Protein AF-A0A965DCN9-F1 (afdb_monomer_lite)

Foldseek 3Di:
DVPPPPQVLVVLVVLQVVLVVLLVVLVVLCVCPVVDPCLRNPLLSLLSNLLSLVSNLVSLVCLLDVDDDDDDDDPVSVVSSVVRSVVLVCLQVPDDDLCSLLVSLLSSLVSLLVSLQSSLVSLVSSCVVQVDPLSNVLSVLSVQSNVLSVLSSVCCVPVVPRDCPDPDPSSVVSVVSNVVSVVVNSVSVVVSSVVSVVSVVVVVVVVVVVVVVVVVVVVVVVVVVLVVVVVVLVVLLVVLVVVLVVLVVVVVVPDDDPVSVVVNVVSVVSNVVSVVVNVVD

pLDDT: mean 89.13, std 11.3, range [36.34, 98.44]

Sequence (281 aa):
MHYFLKIKDQQAVDHWSLGSLILGFAVLLTIFRQELPLLLSYYIANGVAAVAYVVLNRALKSLTTATPGPVRLEVSDALIFFIYTISLYALDRWITGEFKDVAKTGFVSVWMVLISYLGAKYCLQIHERFGMKLARNFAYLFVAVAILWLGRILAALLVQVTHAFDTALINTLIWVAIFVVGIVKYMVFPLLLLQKNENDKQEQLRKSLARANKTVTSSALTASIAHELNQPLAAMRINSQVLLKALEAQQTSAQAGGASLEMTSIVRDILQDNERASQII

Radius of gyration: 39.47 Å; chains: 1; bounding box: 90×36×113 Å

Structure (mmCIF, N/CA/C/O backbone):
data_AF-A0A965DCN9-F1
#
_entry.id   AF-A0A965DCN9-F1
#
loop_
_atom_site.group_PDB
_atom_site.id
_atom_site.type_symbol
_atom_site.label_atom_id
_atom_site.label_alt_id
_atom_site.label_comp_id
_atom_site.label_asym_id
_atom_site.label_entity_id
_atom_site.label_seq_id
_atom_site.pdbx_PDB_ins_code
_atom_site.Cartn_x
_atom_site.Cartn_y
_atom_site.Cartn_z
_atom_site.occupancy
_atom_site.B_iso_or_equiv
_atom_site.auth_seq_id
_atom_site.auth_comp_id
_atom_site.auth_asym_id
_atom_site.auth_atom_id
_atom_site.pdbx_PDB_model_num
ATOM 1 N N . MET A 1 1 ? -8.644 -24.229 12.778 1.00 37.41 1 MET A N 1
ATOM 2 C CA . MET A 1 1 ? -7.825 -23.340 11.917 1.00 37.41 1 MET A CA 1
ATOM 3 C C . MET A 1 1 ? -8.589 -22.133 11.340 1.00 37.41 1 MET A C 1
ATOM 5 O O . MET A 1 1 ? -7.949 -21.218 10.848 1.00 37.41 1 MET A O 1
ATOM 9 N N . HIS A 1 2 ? -9.926 -22.049 11.455 1.00 36.38 2 HIS A N 1
ATOM 10 C CA . HIS A 1 2 ? -10.719 -20.910 10.944 1.00 36.38 2 HIS A CA 1
ATOM 11 C C . HIS A 1 2 ? -10.752 -19.648 11.832 1.00 36.38 2 HIS A C 1
ATOM 13 O O . HIS A 1 2 ? -11.269 -18.619 11.409 1.00 36.38 2 HIS A O 1
ATOM 19 N N . TYR A 1 3 ? -10.195 -19.695 13.047 1.00 36.34 3 TYR A N 1
ATOM 20 C CA . TYR A 1 3 ? -10.302 -18.593 14.017 1.00 36.34 3 TYR A CA 1
ATOM 21 C C . TYR A 1 3 ? -9.156 -17.563 13.933 1.00 36.34 3 TYR A C 1
ATOM 23 O O . TYR A 1 3 ? -9.272 -16.465 14.467 1.00 36.34 3 TYR A O 1
ATOM 31 N N . PHE A 1 4 ? -8.061 -17.886 13.232 1.00 38.03 4 PHE A N 1
ATOM 32 C CA . PHE A 1 4 ? -6.847 -17.055 13.205 1.00 38.03 4 PHE A CA 1
ATOM 33 C C . PHE A 1 4 ? -6.785 -16.022 12.066 1.00 38.03 4 PHE A C 1
ATOM 35 O O . PHE A 1 4 ? -5.919 -15.155 12.093 1.00 38.03 4 PHE A O 1
ATOM 42 N N . LEU A 1 5 ? -7.700 -16.061 11.090 1.00 47.62 5 LEU A N 1
ATOM 43 C CA . LEU A 1 5 ? -7.581 -15.273 9.851 1.00 47.62 5 LEU A CA 1
ATOM 44 C C . LEU A 1 5 ? -8.846 -14.496 9.463 1.00 47.62 5 LEU A C 1
ATOM 46 O O . LEU A 1 5 ? -9.020 -14.152 8.299 1.00 47.62 5 LEU A O 1
ATOM 50 N N . LYS A 1 6 ? -9.735 -14.164 10.408 1.00 54.53 6 LYS A N 1
ATOM 51 C CA . LYS A 1 6 ? -10.797 -13.183 10.119 1.00 54.53 6 LYS A CA 1
ATOM 52 C C . LYS A 1 6 ? -10.192 -11.775 10.160 1.00 54.53 6 LYS A C 1
ATOM 54 O O . LYS A 1 6 ? -10.315 -11.049 11.146 1.00 54.53 6 LYS A O 1
ATOM 59 N N . ILE A 1 7 ? -9.444 -11.431 9.114 1.00 63.72 7 ILE A N 1
ATOM 60 C CA . ILE A 1 7 ? -8.917 -10.084 8.907 1.00 63.72 7 ILE A CA 1
ATOM 61 C C . ILE A 1 7 ? -10.107 -9.212 8.509 1.00 63.72 7 ILE A C 1
ATOM 63 O O . ILE A 1 7 ? -10.761 -9.448 7.499 1.00 63.72 7 ILE A O 1
ATOM 67 N N . LYS A 1 8 ? -10.420 -8.220 9.344 1.00 73.06 8 LYS A N 1
ATOM 68 C CA . LYS A 1 8 ? -11.534 -7.286 9.118 1.00 73.06 8 LYS A CA 1
ATOM 69 C C . LYS A 1 8 ? -11.344 -6.480 7.825 1.00 73.06 8 LYS A C 1
ATOM 71 O O . LYS A 1 8 ? -12.315 -6.134 7.165 1.00 73.06 8 LYS A O 1
ATOM 76 N N . ASP A 1 9 ? -10.090 -6.248 7.448 1.00 84.31 9 ASP A N 1
ATOM 77 C CA . ASP A 1 9 ? -9.669 -5.525 6.247 1.00 84.31 9 ASP A CA 1
ATOM 78 C C . ASP A 1 9 ? -9.434 -6.463 5.047 1.00 84.31 9 ASP A C 1
ATOM 80 O O . ASP A 1 9 ? -8.397 -6.394 4.386 1.00 84.31 9 ASP A O 1
ATOM 84 N N . GLN A 1 10 ? -10.385 -7.362 4.769 1.00 85.31 10 GLN A N 1
ATOM 85 C CA . GLN A 1 10 ? -10.270 -8.352 3.687 1.00 85.31 10 GLN A CA 1
ATOM 86 C C . GLN A 1 10 ? -9.959 -7.699 2.333 1.00 85.31 10 GLN A C 1
ATOM 88 O O . GLN A 1 10 ? -9.097 -8.162 1.597 1.00 85.31 10 GLN A O 1
ATOM 93 N N . GLN A 1 11 ? -10.583 -6.557 2.047 1.00 88.38 11 GLN A N 1
ATOM 94 C CA . GLN A 1 11 ? -10.363 -5.815 0.809 1.00 88.38 11 GLN A CA 1
ATOM 95 C C . GLN A 1 11 ? -8.904 -5.352 0.638 1.00 88.38 11 GLN A C 1
ATOM 97 O O . GLN A 1 11 ? -8.385 -5.353 -0.478 1.00 88.38 11 GLN A O 1
ATOM 102 N N . ALA A 1 12 ? -8.231 -4.963 1.726 1.00 91.38 12 ALA A N 1
ATOM 103 C CA . ALA A 1 12 ? -6.826 -4.567 1.681 1.00 91.38 12 ALA A CA 1
ATOM 104 C C . ALA A 1 12 ? -5.933 -5.772 1.373 1.00 91.38 12 ALA A C 1
ATOM 106 O O . ALA A 1 12 ? -5.017 -5.668 0.561 1.00 91.38 12 ALA A O 1
ATOM 107 N N . VAL A 1 13 ? -6.230 -6.921 1.988 1.00 91.50 13 VAL A N 1
ATOM 108 C CA . VAL A 1 13 ? -5.539 -8.189 1.718 1.00 91.50 13 VAL A CA 1
ATOM 109 C C . VAL A 1 13 ? -5.704 -8.576 0.253 1.00 91.50 13 VAL A C 1
ATOM 111 O O . VAL A 1 13 ? -4.710 -8.800 -0.427 1.00 91.50 13 VAL A O 1
ATOM 114 N N . ASP A 1 14 ? -6.934 -8.572 -0.252 1.00 91.25 14 ASP A N 1
ATOM 115 C CA . ASP A 1 14 ? -7.255 -8.983 -1.616 1.00 91.25 14 ASP A CA 1
ATOM 116 C C . ASP A 1 14 ? -6.543 -8.106 -2.661 1.00 91.25 14 ASP A C 1
ATOM 118 O O . ASP A 1 14 ? -5.925 -8.634 -3.585 1.00 91.25 14 ASP A O 1
ATOM 122 N N . HIS A 1 15 ? -6.550 -6.775 -2.498 1.00 93.19 15 HIS A N 1
ATOM 123 C CA . HIS A 1 15 ? -5.791 -5.879 -3.380 1.00 93.19 15 HIS A CA 1
ATOM 124 C C . HIS A 1 15 ? -4.285 -6.126 -3.280 1.00 93.19 15 HIS A C 1
ATOM 126 O O . HIS A 1 15 ? -3.601 -6.166 -4.301 1.00 93.19 15 HIS A O 1
ATOM 132 N N . TRP A 1 16 ? -3.748 -6.298 -2.070 1.00 95.19 16 TRP A N 1
ATOM 133 C CA . TRP A 1 16 ? -2.314 -6.508 -1.901 1.00 95.19 16 TRP A CA 1
ATOM 134 C C . TRP A 1 16 ? -1.864 -7.824 -2.535 1.00 95.19 16 TRP A C 1
ATOM 136 O O . TRP A 1 16 ? -0.870 -7.858 -3.261 1.00 95.19 16 TRP A O 1
ATOM 146 N N . SER A 1 17 ? -2.623 -8.898 -2.327 1.00 93.94 17 SER A N 1
ATOM 147 C CA . SER A 1 17 ? -2.384 -10.209 -2.927 1.00 93.94 17 SER A CA 1
ATOM 148 C C . SER A 1 17 ? -2.520 -10.169 -4.448 1.00 93.94 17 SER A C 1
ATOM 150 O O . SER A 1 17 ? -1.622 -10.645 -5.140 1.00 93.94 17 SER A O 1
ATOM 152 N N . LEU A 1 18 ? -3.579 -9.551 -4.982 1.00 94.75 18 LEU A N 1
ATOM 153 C CA . LEU A 1 18 ? -3.770 -9.396 -6.425 1.00 94.75 18 LEU A CA 1
ATOM 154 C C . LEU A 1 18 ? -2.621 -8.601 -7.057 1.00 94.75 18 LEU A C 1
ATOM 156 O O . LEU A 1 18 ? -2.022 -9.057 -8.026 1.00 94.75 18 LEU A O 1
ATOM 160 N N . GLY A 1 19 ? -2.267 -7.449 -6.484 1.00 96.00 19 GLY A N 1
ATOM 161 C CA . GLY A 1 19 ? -1.147 -6.636 -6.957 1.00 96.00 19 GLY A CA 1
ATOM 162 C C . GLY A 1 19 ? 0.182 -7.393 -6.901 1.00 96.00 19 GLY A C 1
ATOM 163 O O . GLY A 1 19 ? 0.961 -7.330 -7.848 1.00 96.00 19 GLY A O 1
ATOM 164 N N . SER A 1 20 ? 0.414 -8.181 -5.848 1.00 95.62 20 SER A N 1
ATOM 165 C CA . SER A 1 20 ? 1.611 -9.027 -5.723 1.00 95.62 20 SER A CA 1
ATOM 166 C C . SER A 1 20 ? 1.680 -10.105 -6.809 1.00 95.62 20 SER A C 1
ATOM 168 O O . SER A 1 20 ? 2.746 -10.323 -7.382 1.00 95.62 20 SER A O 1
ATOM 170 N N . LEU A 1 21 ? 0.555 -10.757 -7.129 1.00 96.25 21 LEU A N 1
ATOM 171 C CA . LEU A 1 21 ? 0.474 -11.762 -8.196 1.00 96.25 21 LEU A CA 1
ATOM 172 C C . LEU A 1 21 ? 0.729 -11.146 -9.576 1.00 96.25 21 LEU A C 1
ATOM 174 O O . LEU A 1 21 ? 1.518 -11.684 -10.352 1.00 96.25 21 LEU A O 1
ATOM 178 N N . ILE A 1 22 ? 0.109 -9.996 -9.861 1.00 97.19 22 ILE A N 1
ATOM 179 C CA . ILE A 1 22 ? 0.317 -9.254 -11.111 1.00 97.19 22 ILE A CA 1
ATOM 180 C C . ILE A 1 22 ? 1.788 -8.827 -11.234 1.00 97.19 22 ILE A C 1
ATOM 182 O O . ILE A 1 22 ? 2.386 -8.994 -12.298 1.00 97.19 22 ILE A O 1
ATOM 186 N N . LEU A 1 23 ? 2.408 -8.340 -10.149 1.00 96.88 23 LEU A N 1
ATOM 187 C CA . LEU A 1 23 ? 3.829 -7.989 -10.164 1.00 96.88 23 LEU A CA 1
ATOM 188 C C . LEU A 1 23 ? 4.710 -9.221 -10.391 1.00 96.88 23 LEU A C 1
ATOM 190 O O . LEU A 1 23 ? 5.649 -9.152 -11.177 1.00 96.88 23 LEU A O 1
ATOM 194 N N . GLY A 1 24 ? 4.406 -10.344 -9.737 1.00 96.00 24 GLY A N 1
ATOM 195 C CA . GLY A 1 24 ? 5.118 -11.605 -9.943 1.00 96.00 24 GLY A CA 1
ATOM 196 C C . GLY A 1 24 ? 5.094 -12.039 -11.410 1.00 96.00 24 GLY A C 1
ATOM 197 O O . GLY A 1 24 ? 6.135 -12.388 -11.963 1.00 96.00 24 GLY A O 1
ATOM 198 N N . PHE A 1 25 ? 3.940 -11.920 -12.071 1.00 97.38 25 PHE A N 1
ATOM 199 C CA . PHE A 1 25 ? 3.818 -12.177 -13.506 1.00 97.38 25 PHE A CA 1
ATOM 200 C C . PHE A 1 25 ? 4.670 -11.214 -14.351 1.00 97.38 25 PHE A C 1
ATOM 202 O O . PHE A 1 25 ? 5.409 -11.660 -15.226 1.00 97.38 25 PHE A O 1
ATOM 209 N N . ALA A 1 26 ? 4.650 -9.910 -14.060 1.00 97.19 26 ALA A N 1
ATOM 210 C CA . ALA A 1 26 ? 5.498 -8.934 -14.753 1.00 97.19 26 ALA A CA 1
ATOM 211 C C . ALA A 1 26 ? 7.003 -9.220 -14.596 1.00 97.19 26 ALA A C 1
ATOM 213 O O . ALA A 1 26 ? 7.774 -9.114 -15.554 1.00 97.19 26 ALA A O 1
ATOM 214 N N . VAL A 1 27 ? 7.426 -9.606 -13.389 1.00 94.38 27 VAL A N 1
ATOM 215 C CA . VAL A 1 27 ? 8.814 -9.980 -13.098 1.00 94.38 27 VAL A CA 1
ATOM 216 C C . VAL A 1 27 ? 9.200 -11.244 -13.864 1.00 94.38 27 VAL A C 1
ATOM 218 O O . VAL A 1 27 ? 10.275 -11.266 -14.456 1.00 94.38 27 VAL A O 1
ATOM 221 N N . LEU A 1 28 ? 8.324 -12.253 -13.944 1.00 95.88 28 LEU A N 1
ATOM 222 C CA . LEU A 1 28 ? 8.566 -13.456 -14.750 1.00 95.88 28 LEU A CA 1
ATOM 223 C C . LEU A 1 28 ? 8.810 -13.106 -16.224 1.00 95.88 28 LEU A C 1
ATOM 225 O O . LEU A 1 28 ? 9.814 -13.536 -16.788 1.00 95.88 28 LEU A O 1
ATOM 229 N N . LEU A 1 29 ? 7.964 -12.261 -16.824 1.00 96.44 29 LEU A N 1
ATOM 230 C CA . LEU A 1 29 ? 8.164 -11.798 -18.204 1.00 96.44 29 LEU A CA 1
ATOM 231 C C . LEU A 1 29 ? 9.508 -11.075 -18.391 1.00 96.44 29 LEU A C 1
ATOM 233 O O . LEU A 1 29 ? 10.146 -11.217 -19.433 1.00 96.44 29 LEU A O 1
ATOM 237 N N . THR A 1 30 ? 9.944 -10.319 -17.380 1.00 93.94 30 THR A N 1
ATOM 238 C CA . THR A 1 30 ? 11.214 -9.576 -17.406 1.00 93.94 30 THR A CA 1
ATOM 239 C C . THR A 1 30 ? 12.429 -10.497 -17.259 1.00 93.94 30 THR A C 1
ATOM 241 O O . THR A 1 30 ? 13.454 -10.262 -17.896 1.00 93.94 30 THR A O 1
ATOM 244 N N . ILE A 1 31 ? 12.341 -11.545 -16.433 1.00 92.75 31 ILE A N 1
ATOM 245 C CA . ILE A 1 31 ? 13.430 -12.513 -16.220 1.00 92.75 31 ILE A CA 1
ATOM 246 C C . ILE A 1 31 ? 13.663 -13.340 -17.487 1.00 92.75 31 ILE A C 1
ATO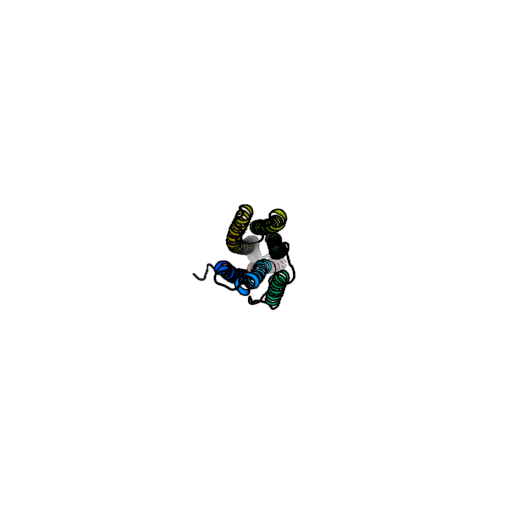M 248 O O . ILE A 1 31 ? 14.803 -13.482 -17.923 1.00 92.75 31 ILE A O 1
ATOM 252 N N . PHE A 1 32 ? 12.597 -13.810 -18.140 1.00 93.19 32 PHE A N 1
ATOM 253 C CA . PHE A 1 32 ? 12.682 -14.583 -19.386 1.00 93.19 32 PHE A CA 1
ATOM 254 C C . PHE A 1 32 ? 12.914 -13.711 -20.633 1.00 93.19 32 PHE A C 1
ATOM 256 O O . PHE A 1 32 ? 12.547 -14.083 -21.745 1.00 93.19 32 PHE A O 1
ATOM 263 N N . ARG A 1 33 ? 13.549 -12.543 -20.484 1.00 92.62 33 ARG A N 1
ATOM 264 C CA . ARG A 1 33 ? 13.773 -11.590 -21.583 1.00 92.62 33 ARG A CA 1
ATOM 265 C C . ARG A 1 33 ? 14.641 -12.128 -22.719 1.00 92.62 33 ARG A C 1
ATOM 267 O O . ARG A 1 33 ? 14.533 -11.615 -23.826 1.00 92.62 33 ARG A O 1
ATOM 274 N N . GLN A 1 34 ? 15.482 -13.125 -22.454 1.00 92.25 34 GLN A N 1
ATOM 275 C CA . GLN A 1 34 ? 16.280 -13.781 -23.495 1.00 92.25 34 GLN A CA 1
ATOM 276 C C . GLN A 1 34 ? 15.437 -14.721 -24.371 1.00 92.25 34 GLN A C 1
ATOM 278 O O . GLN A 1 34 ? 15.735 -14.870 -25.549 1.00 92.25 34 GLN A O 1
ATOM 283 N N . GLU A 1 35 ? 14.357 -15.280 -23.819 1.00 95.62 35 GLU A N 1
ATOM 284 C CA . GLU A 1 35 ? 13.495 -16.261 -24.494 1.00 95.62 35 GLU A CA 1
ATOM 285 C C . GLU A 1 35 ? 12.234 -15.630 -25.103 1.00 95.62 35 GLU A C 1
ATOM 287 O O . GLU A 1 35 ? 11.593 -16.197 -25.986 1.00 95.62 35 GLU A O 1
ATOM 292 N N . LEU A 1 36 ? 11.838 -14.450 -24.616 1.00 95.81 36 LEU A N 1
ATOM 293 C CA . LEU A 1 36 ? 10.591 -13.789 -24.989 1.00 95.81 36 LEU A CA 1
ATOM 294 C C . LEU A 1 36 ? 10.830 -12.549 -25.865 1.00 95.81 36 LEU A C 1
ATOM 296 O O . LEU A 1 36 ? 11.726 -11.751 -25.571 1.00 95.81 36 LEU A O 1
ATOM 300 N N . PRO A 1 37 ? 9.963 -12.289 -26.868 1.00 96.75 37 PRO A N 1
ATOM 301 C CA . PRO A 1 37 ? 10.035 -11.079 -27.680 1.00 96.75 37 PRO A CA 1
ATOM 302 C C . PRO A 1 37 ? 10.032 -9.807 -26.828 1.00 96.75 37 PRO A C 1
ATOM 304 O O . PRO A 1 37 ? 9.306 -9.725 -25.835 1.00 96.75 37 PRO A O 1
ATOM 307 N N . LEU A 1 38 ? 10.758 -8.774 -27.271 1.00 93.31 38 LEU A N 1
ATOM 308 C CA . LEU A 1 38 ? 10.879 -7.498 -26.551 1.00 93.31 38 LEU A CA 1
ATOM 309 C C . LEU A 1 38 ? 9.515 -6.848 -26.254 1.00 93.31 38 LEU A C 1
ATOM 311 O O . LEU A 1 38 ? 9.346 -6.214 -25.213 1.00 93.31 38 LEU A O 1
ATOM 315 N N . LEU A 1 39 ? 8.528 -7.043 -27.141 1.00 95.50 39 LEU A N 1
ATOM 316 C CA . LEU A 1 39 ? 7.140 -6.630 -26.912 1.00 95.50 39 LEU A CA 1
ATOM 317 C C . LEU A 1 39 ? 6.619 -7.138 -25.561 1.00 95.50 39 LEU A C 1
ATOM 319 O O . LEU A 1 39 ? 6.076 -6.367 -24.771 1.00 95.50 39 LEU A O 1
ATOM 323 N N . LEU A 1 40 ? 6.828 -8.426 -25.291 1.00 96.19 40 LEU A N 1
ATOM 324 C CA . LEU A 1 40 ? 6.311 -9.106 -24.115 1.00 96.19 40 LEU A CA 1
ATOM 325 C C . LEU A 1 40 ? 7.204 -8.887 -22.888 1.00 96.19 40 LEU A C 1
ATOM 327 O O . LEU A 1 40 ? 6.712 -8.483 -21.836 1.00 96.19 40 LEU A O 1
ATOM 331 N N . SER A 1 41 ? 8.512 -9.101 -23.035 1.00 95.75 41 SER A N 1
ATOM 332 C CA . SER A 1 41 ? 9.474 -9.078 -21.926 1.00 95.75 41 SER A CA 1
ATOM 333 C C . SER A 1 41 ? 9.858 -7.685 -21.436 1.00 95.75 41 SER A C 1
ATOM 335 O O . SER A 1 41 ? 10.407 -7.553 -20.344 1.00 95.75 41 SER A O 1
ATOM 337 N N . TYR A 1 42 ? 9.577 -6.637 -22.215 1.00 94.75 42 TYR A N 1
ATOM 338 C CA . TYR A 1 42 ? 9.869 -5.258 -21.830 1.00 94.75 42 TYR A CA 1
ATOM 339 C C . TYR A 1 42 ? 8.610 -4.388 -21.774 1.00 94.75 42 TYR A C 1
ATOM 341 O O . TYR A 1 42 ? 8.261 -3.910 -20.696 1.00 94.75 42 TYR A O 1
ATOM 349 N N . TYR A 1 43 ? 7.896 -4.181 -22.883 1.00 96.69 43 TYR A N 1
ATOM 350 C CA . TYR A 1 43 ? 6.799 -3.198 -22.912 1.00 96.69 43 TYR A CA 1
ATOM 351 C C . TYR A 1 43 ? 5.552 -3.667 -22.160 1.00 96.69 43 TYR A C 1
ATOM 353 O O . TYR A 1 43 ? 5.012 -2.929 -21.331 1.00 96.69 43 TYR A O 1
ATOM 361 N N . ILE A 1 44 ? 5.105 -4.899 -22.420 1.00 97.75 44 ILE A N 1
ATOM 362 C CA . ILE A 1 44 ? 3.977 -5.494 -21.696 1.00 97.75 44 ILE A CA 1
ATOM 363 C C . ILE A 1 44 ? 4.379 -5.732 -20.241 1.00 97.75 44 ILE A C 1
ATOM 365 O O . ILE A 1 44 ? 3.639 -5.324 -19.352 1.00 97.75 44 ILE A O 1
ATOM 369 N N . ALA A 1 45 ? 5.563 -6.298 -19.980 1.00 97.75 45 ALA A N 1
ATOM 370 C CA . ALA A 1 45 ? 6.056 -6.521 -18.621 1.00 97.75 45 ALA A CA 1
ATOM 371 C C . ALA A 1 45 ? 6.038 -5.243 -17.758 1.00 97.75 45 ALA A C 1
ATOM 373 O O . ALA A 1 45 ? 5.467 -5.251 -16.668 1.00 97.75 45 ALA A O 1
ATOM 374 N N . ASN A 1 46 ? 6.578 -4.121 -18.254 1.00 97.62 46 ASN A N 1
ATOM 375 C CA . ASN A 1 46 ? 6.553 -2.859 -17.505 1.00 97.62 46 ASN A CA 1
ATOM 376 C C . ASN A 1 46 ? 5.130 -2.288 -17.361 1.00 97.62 46 ASN A C 1
ATOM 378 O O . ASN A 1 46 ? 4.808 -1.748 -16.306 1.00 97.62 46 ASN A O 1
ATOM 382 N N . GLY A 1 47 ? 4.256 -2.444 -18.362 1.00 98.06 47 GLY A N 1
ATOM 383 C CA . GLY A 1 47 ? 2.846 -2.048 -18.249 1.00 98.06 47 GLY A CA 1
ATOM 384 C C . GLY A 1 47 ? 2.086 -2.843 -17.187 1.00 98.06 47 GLY A C 1
ATOM 385 O O . GLY A 1 47 ? 1.371 -2.268 -16.366 1.00 98.06 47 GLY A O 1
ATOM 386 N N . VAL A 1 48 ? 2.274 -4.164 -17.153 1.00 98.25 48 VAL A N 1
ATOM 387 C CA . VAL A 1 48 ? 1.699 -5.040 -16.121 1.00 98.25 48 VAL A CA 1
ATOM 388 C C . VAL A 1 48 ? 2.239 -4.654 -14.740 1.00 98.25 48 VAL A C 1
ATOM 390 O O . VAL A 1 48 ? 1.463 -4.529 -13.792 1.00 98.25 48 VAL A O 1
ATOM 393 N N . ALA A 1 49 ? 3.546 -4.395 -14.621 1.00 97.94 49 ALA A N 1
ATOM 394 C CA . ALA A 1 49 ? 4.145 -3.920 -13.375 1.00 97.94 49 ALA A CA 1
ATOM 395 C C . ALA A 1 49 ? 3.548 -2.574 -12.932 1.00 97.94 49 ALA A C 1
ATOM 397 O O . ALA A 1 49 ? 3.231 -2.401 -11.755 1.00 97.94 49 ALA A O 1
ATOM 398 N N . ALA A 1 50 ? 3.337 -1.634 -13.858 1.00 98.06 50 ALA A N 1
ATOM 399 C CA . ALA A 1 50 ? 2.738 -0.335 -13.564 1.00 98.06 50 ALA A CA 1
ATOM 400 C C . ALA A 1 50 ? 1.343 -0.479 -12.934 1.00 98.06 50 ALA A C 1
ATOM 402 O O . ALA A 1 50 ? 1.074 0.150 -11.907 1.00 98.06 50 ALA A O 1
ATOM 403 N N . VAL A 1 51 ? 0.497 -1.358 -13.484 1.00 98.06 51 VAL A N 1
ATOM 404 C CA . VAL A 1 51 ? -0.811 -1.694 -12.895 1.00 98.06 51 VAL A CA 1
ATOM 405 C C . VAL A 1 51 ? -0.652 -2.342 -11.523 1.00 98.06 51 VAL A C 1
ATOM 407 O O . VAL A 1 51 ? -1.344 -1.955 -10.582 1.00 98.06 51 VAL A O 1
ATOM 410 N N . ALA A 1 52 ? 0.286 -3.278 -11.366 1.00 97.75 52 ALA A N 1
ATOM 411 C CA . ALA A 1 52 ? 0.520 -3.950 -10.092 1.00 97.75 52 ALA A CA 1
ATOM 412 C C . ALA A 1 52 ? 0.780 -2.957 -8.947 1.00 97.75 52 ALA A C 1
ATOM 414 O O . ALA A 1 52 ? 0.172 -3.067 -7.881 1.00 97.75 52 ALA A O 1
ATOM 415 N N . TYR A 1 53 ? 1.621 -1.940 -9.168 1.00 97.19 53 TYR A N 1
ATOM 416 C CA . TYR A 1 53 ? 1.897 -0.917 -8.153 1.00 97.19 53 TYR A CA 1
ATOM 417 C C . TYR A 1 53 ? 0.684 -0.041 -7.823 1.00 97.19 53 TYR A C 1
ATOM 419 O O . TYR A 1 53 ? 0.519 0.364 -6.670 1.00 97.19 53 TYR A O 1
ATOM 427 N N . VAL A 1 54 ? -0.189 0.227 -8.797 1.00 97.06 54 VAL A N 1
ATOM 428 C CA . VAL A 1 54 ? -1.455 0.940 -8.563 1.00 97.06 54 VAL A CA 1
ATOM 429 C C . VAL A 1 54 ? -2.380 0.108 -7.679 1.00 97.06 54 VAL A C 1
ATOM 431 O O . VAL A 1 54 ? -2.895 0.617 -6.682 1.00 97.06 54 VAL A O 1
ATOM 434 N N . VAL A 1 55 ? -2.528 -1.182 -7.980 1.00 95.88 55 VAL A N 1
ATOM 435 C CA . VAL A 1 55 ? -3.350 -2.114 -7.197 1.00 95.88 55 VAL A CA 1
ATOM 436 C C . VAL A 1 55 ? -2.804 -2.273 -5.768 1.00 95.88 55 VAL A C 1
ATOM 438 O O . VAL A 1 55 ? -3.572 -2.190 -4.808 1.00 95.88 55 VAL A O 1
ATOM 441 N N . LEU A 1 56 ? -1.481 -2.385 -5.593 1.00 96.12 56 LEU A N 1
ATOM 442 C CA . LEU A 1 56 ? -0.837 -2.399 -4.269 1.00 96.12 56 LEU A CA 1
ATOM 443 C C . LEU A 1 56 ? -1.130 -1.117 -3.471 1.00 96.12 56 LEU A C 1
ATOM 445 O O . LEU A 1 56 ? -1.411 -1.171 -2.274 1.00 96.12 56 LEU A O 1
ATOM 449 N N . ASN A 1 57 ? -1.126 0.049 -4.118 1.00 96.00 57 ASN A N 1
ATOM 450 C CA . ASN A 1 57 ? -1.485 1.305 -3.462 1.00 96.00 57 ASN A CA 1
ATOM 451 C C . ASN A 1 57 ? -2.983 1.399 -3.123 1.00 96.00 57 ASN A C 1
ATOM 453 O O . ASN A 1 57 ? -3.334 1.997 -2.102 1.00 96.00 57 ASN A O 1
ATOM 457 N N . ARG A 1 58 ? -3.877 0.779 -3.909 1.00 94.12 58 ARG A N 1
ATOM 458 C CA . ARG A 1 58 ? -5.303 0.668 -3.547 1.00 94.12 58 ARG A CA 1
ATOM 459 C C . ARG A 1 58 ? -5.511 -0.145 -2.274 1.00 94.12 58 ARG A C 1
ATOM 461 O O . ARG A 1 58 ? -6.378 0.220 -1.484 1.00 94.12 58 ARG A O 1
ATOM 468 N N . ALA A 1 59 ? -4.681 -1.158 -2.014 1.00 93.81 59 ALA A N 1
ATOM 469 C CA . ALA A 1 59 ? -4.707 -1.875 -0.741 1.00 93.81 59 ALA A CA 1
ATOM 470 C C . ALA A 1 59 ? -4.501 -0.921 0.446 1.00 93.81 59 ALA A C 1
ATOM 472 O O . ALA A 1 59 ? -5.301 -0.910 1.380 1.00 93.81 59 ALA A O 1
ATOM 473 N N . LEU A 1 60 ? -3.489 -0.048 0.380 1.00 94.81 60 LEU A N 1
ATOM 474 C CA . LEU A 1 60 ? -3.234 0.956 1.420 1.00 94.81 60 LEU A CA 1
ATOM 475 C C . LEU A 1 60 ? -4.378 1.972 1.530 1.00 94.81 60 LEU A C 1
ATOM 477 O O . LEU A 1 60 ? -4.821 2.291 2.631 1.00 94.81 60 LEU A O 1
ATOM 481 N N . LYS A 1 61 ? -4.907 2.441 0.396 1.00 93.56 61 LYS A N 1
ATOM 482 C CA . LYS A 1 61 ? -6.056 3.357 0.359 1.00 93.56 61 LYS A CA 1
ATOM 483 C C . LYS A 1 61 ? -7.318 2.740 0.979 1.00 93.56 61 LYS A C 1
ATOM 485 O O . LYS A 1 61 ? -8.079 3.440 1.643 1.00 93.56 61 LYS A O 1
ATOM 490 N N . SER A 1 62 ? -7.549 1.440 0.807 1.00 91.44 62 SER A N 1
ATOM 491 C CA . SER A 1 62 ? -8.713 0.759 1.395 1.00 91.44 62 SER A CA 1
ATOM 492 C C . SER A 1 62 ? -8.664 0.717 2.929 1.00 91.44 62 SER A C 1
ATOM 494 O O . SER A 1 62 ? -9.701 0.726 3.585 1.00 91.44 62 SER A O 1
ATOM 496 N N . LEU A 1 63 ? -7.466 0.789 3.526 1.00 90.69 63 LEU A N 1
ATOM 497 C CA . LEU A 1 63 ? -7.318 0.911 4.980 1.00 90.69 63 LEU A CA 1
ATOM 498 C C . LEU A 1 63 ? -7.744 2.290 5.498 1.00 90.69 63 LEU A C 1
ATOM 500 O O . LEU A 1 63 ? -8.119 2.418 6.664 1.00 90.69 63 LEU A O 1
ATOM 504 N N . THR A 1 64 ? -7.700 3.326 4.655 1.00 87.00 64 THR A N 1
ATOM 505 C CA . THR A 1 64 ? -8.103 4.694 5.016 1.00 87.00 64 THR A CA 1
ATOM 506 C C . THR A 1 64 ? -9.494 5.060 4.529 1.00 87.00 64 THR A C 1
ATOM 508 O O . THR A 1 64 ? -10.091 5.979 5.081 1.00 87.00 64 THR A O 1
ATOM 511 N N . THR A 1 65 ? -10.046 4.358 3.546 1.00 81.69 65 THR A N 1
ATOM 512 C CA . THR A 1 65 ? -11.377 4.621 2.994 1.00 81.69 65 THR A CA 1
ATOM 513 C C . THR A 1 65 ? -12.176 3.327 2.971 1.00 81.69 65 THR A C 1
ATOM 515 O O . THR A 1 65 ? -11.830 2.386 2.266 1.00 81.69 65 THR A O 1
ATOM 518 N N . ALA A 1 66 ? -13.250 3.273 3.763 1.00 64.25 66 ALA A N 1
ATOM 519 C CA . ALA A 1 66 ? -14.150 2.128 3.769 1.00 64.25 66 ALA A CA 1
ATOM 520 C C . ALA A 1 66 ? -14.934 2.129 2.451 1.00 64.25 66 ALA A C 1
ATOM 522 O O . ALA A 1 66 ? -15.905 2.869 2.308 1.00 64.25 66 ALA A O 1
ATOM 523 N N . THR A 1 67 ? -14.482 1.345 1.476 1.00 61.25 67 THR A N 1
ATOM 524 C CA . THR A 1 67 ? -15.185 1.178 0.201 1.00 61.25 67 THR A CA 1
ATOM 525 C C . THR A 1 67 ? -15.756 -0.234 0.149 1.00 61.25 67 THR A C 1
ATOM 527 O O . THR A 1 67 ? -15.017 -1.183 -0.086 1.00 61.25 67 THR A O 1
ATOM 530 N N . PRO A 1 68 ? -17.055 -0.430 0.422 1.00 58.75 68 PRO A N 1
ATOM 531 C CA . PRO A 1 68 ? -17.648 -1.755 0.311 1.00 58.75 68 PRO A CA 1
ATOM 532 C C . PRO A 1 68 ? -17.660 -2.198 -1.158 1.00 58.75 68 PRO A C 1
ATOM 534 O O . PRO A 1 68 ? -18.138 -1.468 -2.024 1.00 58.75 68 PRO A O 1
ATOM 537 N N . GLY A 1 69 ? -17.146 -3.396 -1.443 1.00 66.94 69 GLY A N 1
ATOM 538 C CA . GLY A 1 69 ? -17.228 -3.999 -2.773 1.00 66.94 69 GLY A CA 1
ATOM 539 C C . GLY A 1 69 ? -16.214 -5.126 -3.004 1.00 66.94 69 GLY A C 1
ATOM 540 O O . GLY A 1 69 ? -15.210 -5.204 -2.294 1.00 66.94 69 GLY A O 1
ATOM 541 N N . PRO A 1 70 ? -16.466 -6.014 -3.984 1.00 71.81 70 PRO A N 1
ATOM 542 C CA . PRO A 1 70 ? -15.505 -7.038 -4.380 1.00 71.81 70 PRO A CA 1
ATOM 543 C C . PRO A 1 70 ? -14.267 -6.403 -5.024 1.00 71.81 70 PRO A C 1
ATOM 545 O O . PRO A 1 70 ? -14.386 -5.467 -5.815 1.00 71.81 70 PRO A O 1
ATOM 548 N N . VAL A 1 71 ? -13.081 -6.944 -4.736 1.00 78.12 71 VAL A N 1
ATOM 549 C CA . VAL A 1 71 ? -11.840 -6.529 -5.406 1.00 78.12 71 VAL A CA 1
ATOM 550 C C . VAL A 1 71 ? -11.853 -7.013 -6.849 1.00 78.12 71 VAL A C 1
ATOM 552 O O . VAL A 1 71 ? -11.982 -8.209 -7.111 1.00 78.12 71 VAL A O 1
ATOM 555 N N . ARG A 1 72 ? -11.743 -6.078 -7.793 1.00 82.75 72 ARG A N 1
ATOM 556 C CA . ARG A 1 72 ? -11.669 -6.347 -9.231 1.00 82.75 72 ARG A CA 1
ATOM 557 C C . ARG A 1 72 ? -10.735 -5.341 -9.886 1.00 82.75 72 ARG A C 1
ATOM 559 O O . ARG A 1 72 ? -10.581 -4.228 -9.387 1.00 82.75 72 ARG A O 1
ATOM 566 N N . LEU A 1 73 ? -10.140 -5.741 -11.007 1.00 86.00 73 LEU A N 1
ATOM 567 C CA . LEU A 1 73 ? -9.499 -4.783 -11.898 1.00 86.00 73 LEU A CA 1
ATOM 568 C C . LEU A 1 73 ? -10.572 -3.857 -12.471 1.00 86.00 73 LEU A C 1
ATOM 570 O O . LEU A 1 73 ? -11.633 -4.300 -12.917 1.00 86.00 73 LEU A O 1
ATOM 574 N N . GLU A 1 74 ? -10.291 -2.569 -12.417 1.00 88.50 74 GLU A N 1
ATOM 575 C CA . GLU A 1 74 ? -11.159 -1.511 -12.898 1.00 88.50 74 GLU A CA 1
ATOM 576 C C . GLU A 1 74 ? -10.799 -1.145 -14.341 1.00 88.50 74 GLU A C 1
ATOM 578 O O . GLU A 1 74 ? -9.688 -1.385 -14.815 1.00 88.50 74 GLU A O 1
ATOM 583 N N . VAL A 1 75 ? -11.711 -0.461 -15.036 1.00 89.62 75 VAL A N 1
ATOM 584 C CA . VAL A 1 75 ? -11.419 0.134 -16.354 1.00 89.62 75 VAL A CA 1
ATOM 585 C C . VAL A 1 75 ? -10.204 1.069 -16.276 1.00 89.62 75 VAL A C 1
ATOM 587 O O . VAL A 1 75 ? -9.408 1.133 -17.210 1.00 89.62 75 VAL A O 1
ATOM 590 N N . SER A 1 76 ? -10.016 1.741 -15.136 1.00 90.69 76 SER A N 1
ATOM 591 C CA . SER A 1 76 ? -8.852 2.587 -14.875 1.00 90.69 76 SER A CA 1
ATOM 592 C C . SER A 1 76 ? -7.525 1.813 -14.945 1.00 90.69 76 SER A C 1
ATOM 594 O O . SER A 1 76 ? -6.549 2.355 -15.455 1.00 90.69 76 SER A O 1
ATOM 596 N N . ASP A 1 77 ? -7.486 0.539 -14.536 1.00 94.44 77 ASP A N 1
ATOM 597 C CA . ASP A 1 77 ? -6.284 -0.305 -14.623 1.00 94.44 77 ASP A CA 1
ATOM 598 C C . ASP A 1 77 ? -5.936 -0.646 -16.067 1.00 94.44 77 ASP A C 1
ATOM 600 O O . ASP A 1 77 ? -4.774 -0.564 -16.463 1.00 94.44 77 ASP A O 1
ATOM 604 N N . ALA A 1 78 ? -6.951 -0.980 -16.868 1.00 95.50 78 ALA A N 1
ATOM 605 C CA . ALA A 1 78 ? -6.767 -1.249 -18.288 1.00 95.50 78 ALA A CA 1
ATOM 606 C C . ALA A 1 78 ? -6.267 0.006 -19.019 1.00 95.50 78 ALA A C 1
ATOM 608 O O . ALA A 1 78 ? -5.329 -0.069 -19.810 1.00 95.50 78 ALA A O 1
ATOM 609 N N . LEU A 1 79 ? -6.837 1.174 -18.708 1.00 96.69 79 LEU A N 1
ATOM 610 C CA . LEU A 1 79 ? -6.379 2.450 -19.259 1.00 96.69 79 LEU A CA 1
ATOM 611 C C . LEU A 1 79 ? -4.929 2.748 -18.869 1.00 96.69 79 LEU A C 1
ATOM 613 O O . LEU A 1 79 ? -4.142 3.113 -19.737 1.00 96.69 79 LEU A O 1
ATOM 617 N N . ILE A 1 80 ? -4.556 2.550 -17.601 1.00 96.69 80 ILE A N 1
ATOM 618 C CA . ILE A 1 80 ? -3.173 2.731 -17.140 1.00 96.69 80 ILE A CA 1
ATOM 619 C C . ILE A 1 80 ? -2.236 1.788 -17.893 1.00 96.69 80 ILE A C 1
ATOM 621 O O . ILE A 1 80 ? -1.215 2.250 -18.391 1.00 96.69 80 ILE A O 1
ATOM 625 N N . PHE A 1 81 ? -2.594 0.509 -18.034 1.00 98.06 81 PHE A N 1
ATOM 626 C CA . PHE A 1 81 ? -1.814 -0.458 -18.804 1.00 98.06 81 PHE A CA 1
ATOM 627 C C . PHE A 1 81 ? -1.578 0.021 -20.238 1.00 98.06 81 PHE A C 1
ATOM 629 O O . PHE A 1 81 ? -0.431 0.159 -20.660 1.00 98.06 81 PHE A O 1
ATOM 636 N N . 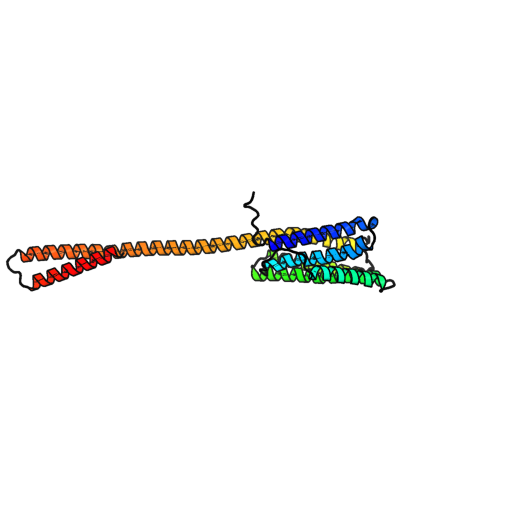PHE A 1 82 ? -2.649 0.324 -20.978 1.00 97.88 82 PHE A N 1
ATOM 637 C CA . PHE A 1 82 ? -2.532 0.715 -22.381 1.00 97.88 82 PHE A CA 1
ATOM 638 C C . PHE A 1 82 ? -1.780 2.033 -22.546 1.00 97.88 82 PHE A C 1
ATOM 640 O O . PHE A 1 82 ? -0.856 2.094 -23.351 1.00 97.88 82 PHE A O 1
ATOM 647 N N . ILE A 1 83 ? -2.114 3.065 -21.767 1.00 97.75 83 ILE A N 1
ATOM 648 C CA . ILE A 1 83 ? -1.431 4.364 -21.837 1.00 97.75 83 ILE A CA 1
ATOM 649 C C . ILE A 1 83 ? 0.052 4.192 -21.513 1.00 97.75 83 ILE A C 1
ATOM 651 O O . ILE A 1 83 ? 0.895 4.701 -22.251 1.00 97.75 83 ILE A O 1
ATOM 655 N N . TYR A 1 84 ? 0.387 3.453 -20.455 1.00 97.94 84 TYR A N 1
ATOM 656 C CA . TYR A 1 84 ? 1.770 3.227 -20.052 1.00 97.94 84 TYR A CA 1
ATOM 657 C C . TYR A 1 84 ? 2.553 2.466 -21.128 1.00 97.94 84 TYR A C 1
ATOM 659 O O . TYR A 1 84 ? 3.615 2.918 -21.557 1.00 97.94 84 TYR A O 1
ATOM 667 N N . THR A 1 85 ? 2.027 1.332 -21.597 1.00 97.75 85 THR A N 1
ATOM 668 C CA . THR A 1 85 ? 2.693 0.481 -22.590 1.00 97.75 85 THR A CA 1
ATOM 669 C C . THR A 1 85 ? 2.842 1.194 -23.930 1.00 97.75 85 THR A C 1
ATOM 671 O O . THR A 1 85 ? 3.926 1.151 -24.511 1.00 97.75 85 THR A O 1
ATOM 674 N N . ILE A 1 86 ? 1.805 1.899 -24.400 1.00 97.38 86 ILE A N 1
ATOM 675 C CA . ILE A 1 86 ? 1.863 2.686 -25.640 1.00 97.38 86 ILE A CA 1
ATOM 676 C C . ILE A 1 86 ? 2.862 3.833 -25.497 1.00 97.38 86 ILE A C 1
ATOM 678 O O . ILE A 1 86 ? 3.656 4.041 -26.406 1.00 97.38 86 ILE A O 1
ATOM 682 N N . SER A 1 87 ? 2.880 4.540 -24.363 1.00 97.00 87 SER A N 1
ATOM 683 C CA . SER A 1 87 ? 3.837 5.630 -24.129 1.00 97.00 87 SER A CA 1
ATOM 684 C C . SER A 1 87 ? 5.274 5.118 -24.151 1.00 97.00 87 SER A C 1
ATOM 686 O O . SER A 1 87 ? 6.112 5.676 -24.852 1.00 97.00 87 SER A O 1
ATOM 688 N N . LEU A 1 88 ? 5.561 4.017 -23.450 1.00 96.62 88 LEU A N 1
ATOM 689 C CA . LEU A 1 88 ? 6.897 3.422 -23.432 1.00 96.62 88 LEU A CA 1
ATOM 690 C C . LEU A 1 88 ? 7.322 2.918 -24.821 1.00 96.62 88 LEU A C 1
ATOM 692 O O . LEU A 1 88 ? 8.476 3.090 -25.212 1.00 96.62 88 LEU A O 1
ATOM 696 N N . TYR A 1 89 ? 6.396 2.331 -25.581 1.00 95.88 89 TYR A N 1
ATOM 697 C CA . TYR A 1 89 ? 6.641 1.903 -26.959 1.00 95.88 89 TYR A CA 1
ATOM 698 C C . TYR A 1 89 ? 6.867 3.089 -27.910 1.00 95.88 89 TYR A C 1
ATOM 700 O O . TYR A 1 89 ? 7.786 3.064 -28.728 1.00 95.88 89 TYR A O 1
ATOM 708 N N . ALA A 1 90 ? 6.078 4.158 -27.777 1.00 95.12 90 ALA A N 1
ATOM 709 C CA . ALA A 1 90 ? 6.226 5.380 -28.560 1.00 95.12 90 ALA A CA 1
ATOM 710 C C . ALA A 1 90 ? 7.571 6.067 -28.283 1.00 95.12 90 ALA A C 1
ATOM 712 O O . ALA A 1 90 ? 8.240 6.480 -29.228 1.00 95.12 90 ALA A O 1
ATOM 713 N N . LEU A 1 91 ? 8.015 6.112 -27.018 1.00 94.62 91 LEU A N 1
ATOM 714 C CA . LEU A 1 91 ? 9.347 6.606 -26.655 1.00 94.62 91 LEU A CA 1
ATOM 715 C C . LEU A 1 91 ? 10.450 5.821 -27.372 1.00 94.62 91 LEU A C 1
ATOM 717 O O . LEU A 1 91 ? 11.373 6.426 -27.907 1.00 94.62 91 LEU A O 1
ATOM 721 N N . ASP A 1 92 ? 10.341 4.491 -27.444 1.00 92.62 92 ASP A N 1
ATOM 722 C CA . ASP A 1 92 ? 11.321 3.670 -28.161 1.00 92.62 92 ASP A CA 1
ATOM 723 C C . ASP A 1 92 ? 11.325 3.927 -29.675 1.00 92.62 92 ASP A C 1
ATOM 725 O O . ASP A 1 92 ? 12.380 3.881 -30.313 1.00 92.62 92 ASP A O 1
ATOM 729 N N . ARG A 1 93 ? 10.151 4.182 -30.265 1.00 92.69 93 ARG A N 1
ATOM 730 C CA . ARG A 1 93 ? 10.007 4.307 -31.718 1.00 92.69 93 ARG A CA 1
ATOM 731 C C . ARG A 1 93 ? 10.328 5.701 -32.246 1.00 92.69 93 ARG A C 1
ATOM 733 O O . ARG A 1 93 ? 10.806 5.798 -33.377 1.00 92.69 93 ARG A O 1
ATOM 740 N N . TRP A 1 94 ? 10.008 6.740 -31.479 1.00 92.69 94 TRP A N 1
ATOM 741 C CA . TRP A 1 94 ? 10.042 8.135 -31.930 1.00 92.69 94 TRP A CA 1
ATOM 742 C C . TRP A 1 94 ? 11.222 8.931 -31.379 1.00 92.69 94 TRP A C 1
ATOM 744 O O . TRP A 1 94 ? 11.609 9.915 -32.002 1.00 92.69 94 TRP A O 1
ATOM 754 N N . ILE A 1 95 ? 11.830 8.513 -30.264 1.00 91.62 95 ILE A N 1
ATOM 755 C CA . ILE A 1 95 ? 13.096 9.095 -29.809 1.00 91.62 95 ILE A CA 1
ATOM 756 C C . ILE A 1 95 ? 14.237 8.312 -30.451 1.00 91.62 95 ILE A C 1
ATOM 758 O O . ILE A 1 95 ? 14.359 7.100 -30.276 1.00 91.62 95 ILE A O 1
ATOM 762 N N . THR A 1 96 ? 15.080 9.011 -31.204 1.00 85.81 96 THR A N 1
ATOM 763 C CA . THR A 1 96 ? 16.237 8.440 -31.900 1.00 85.81 96 THR A CA 1
ATOM 764 C C . THR A 1 96 ? 17.550 8.919 -31.286 1.00 85.81 96 THR A C 1
ATOM 766 O O . THR A 1 96 ? 17.611 10.005 -30.712 1.00 85.81 96 THR A O 1
ATOM 769 N N . GLY A 1 97 ? 18.616 8.135 -31.457 1.00 83.69 97 GLY A N 1
ATOM 770 C CA . GLY A 1 97 ? 19.956 8.468 -30.964 1.00 83.69 97 GLY A CA 1
ATOM 771 C C . GLY A 1 97 ? 20.181 8.098 -29.495 1.00 83.69 97 GLY A C 1
ATOM 772 O O . GLY A 1 97 ? 19.409 7.344 -28.904 1.00 83.69 97 GLY A O 1
ATOM 773 N N . GLU A 1 98 ? 21.247 8.640 -28.909 1.00 78.94 98 GLU A N 1
ATOM 774 C CA . GLU A 1 98 ? 21.749 8.276 -27.571 1.00 78.94 98 GLU A CA 1
ATOM 775 C C . GLU A 1 98 ? 20.754 8.581 -26.435 1.00 78.94 98 GLU A C 1
ATOM 777 O O . GLU A 1 98 ? 20.752 7.924 -25.397 1.00 78.94 98 GLU A O 1
ATOM 782 N N . PHE A 1 99 ? 19.824 9.517 -26.646 1.00 86.31 99 PHE A N 1
ATOM 783 C CA . PHE A 1 99 ? 18.805 9.874 -25.653 1.00 86.31 99 PHE A CA 1
ATOM 784 C C . PHE A 1 99 ? 17.674 8.850 -25.514 1.00 86.31 99 PHE A C 1
ATOM 786 O O . PHE A 1 99 ? 16.911 8.913 -24.548 1.00 86.31 99 PHE A O 1
ATOM 793 N N . LYS A 1 100 ? 17.543 7.904 -26.449 1.00 91.50 100 LYS A N 1
ATOM 794 C CA . LYS A 1 100 ? 16.446 6.929 -26.480 1.00 91.50 100 LYS A CA 1
ATOM 795 C C . LYS A 1 100 ? 16.375 6.087 -25.203 1.00 91.50 100 LYS A C 1
ATOM 797 O O . LYS A 1 100 ? 15.310 5.968 -24.592 1.00 91.50 100 LYS A O 1
ATOM 802 N N . ASP A 1 101 ? 17.492 5.506 -24.776 1.00 91.25 101 ASP A N 1
ATOM 803 C CA . ASP A 1 101 ? 17.507 4.616 -23.610 1.00 91.25 101 ASP A CA 1
ATOM 804 C C . ASP A 1 101 ? 17.407 5.384 -22.289 1.00 91.25 101 ASP A C 1
ATOM 806 O O . ASP A 1 101 ? 16.730 4.934 -21.356 1.00 91.25 101 ASP A O 1
ATOM 810 N N . VAL A 1 102 ? 17.964 6.596 -22.241 1.00 92.56 102 VAL A N 1
ATOM 811 C CA . VAL A 1 102 ? 17.778 7.532 -21.126 1.00 92.56 102 VAL A CA 1
ATOM 812 C C . VAL A 1 102 ? 16.305 7.919 -20.985 1.00 92.56 102 VAL A C 1
ATOM 814 O O . VAL A 1 102 ? 15.771 7.870 -19.878 1.00 92.56 102 VAL A O 1
ATOM 817 N N . ALA A 1 103 ? 15.615 8.234 -22.084 1.00 93.94 103 ALA A N 1
ATOM 818 C CA . ALA A 1 103 ? 14.206 8.622 -22.061 1.00 93.94 103 ALA A CA 1
ATOM 819 C C . ALA A 1 103 ? 13.297 7.491 -21.558 1.00 93.94 103 ALA A C 1
ATOM 821 O O . ALA A 1 103 ? 12.445 7.721 -20.698 1.00 93.94 103 ALA A O 1
ATOM 822 N N . LYS A 1 104 ? 13.510 6.252 -22.021 1.00 94.50 104 LYS A N 1
ATOM 823 C CA . LYS A 1 104 ? 12.767 5.080 -21.524 1.00 94.50 104 LYS A CA 1
ATOM 824 C C . LYS A 1 104 ? 13.018 4.831 -20.039 1.00 94.50 104 LYS A C 1
ATOM 826 O O . LYS A 1 104 ? 12.076 4.638 -1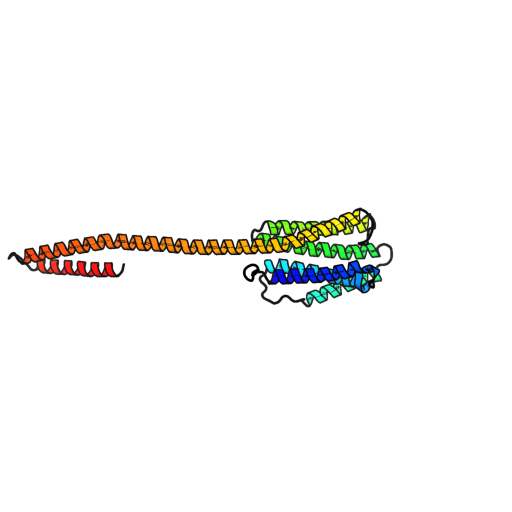9.273 1.00 94.50 104 LYS A O 1
ATOM 831 N N . THR A 1 105 ? 14.282 4.868 -19.619 1.00 94.12 105 THR A N 1
ATOM 832 C CA . THR A 1 105 ? 14.668 4.678 -18.212 1.00 94.12 105 THR A CA 1
ATOM 833 C C . THR A 1 105 ? 14.072 5.764 -17.330 1.00 94.12 105 THR A C 1
ATOM 835 O O . THR A 1 105 ? 13.526 5.470 -16.266 1.00 94.12 105 THR A O 1
ATOM 838 N N . GLY A 1 106 ? 14.126 7.013 -17.793 1.00 95.19 106 GLY A N 1
ATOM 839 C CA . GLY A 1 106 ? 13.521 8.167 -17.146 1.00 95.19 106 GLY A CA 1
ATOM 840 C C . GLY A 1 106 ? 12.015 8.003 -16.991 1.00 95.19 106 GLY A C 1
ATOM 841 O O . GLY A 1 106 ? 11.512 8.158 -15.884 1.00 95.19 106 GLY A O 1
ATOM 842 N N . PHE A 1 107 ? 11.303 7.602 -18.046 1.00 96.75 107 PHE A N 1
ATOM 843 C CA . PHE A 1 107 ? 9.858 7.363 -18.000 1.00 96.75 107 PHE A CA 1
ATOM 844 C C . PHE A 1 107 ? 9.471 6.324 -16.941 1.00 96.75 107 PHE 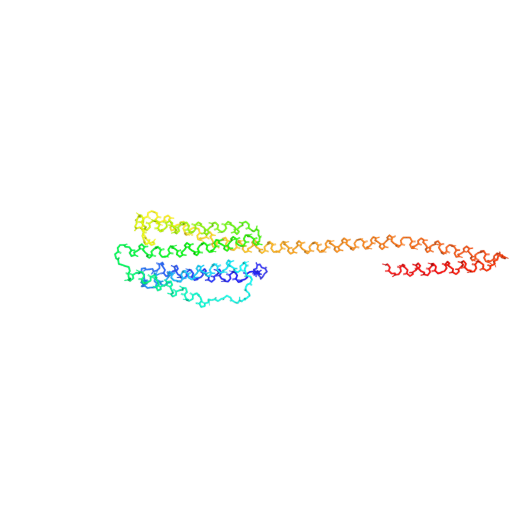A C 1
ATOM 846 O O . PHE A 1 107 ? 8.643 6.605 -16.071 1.00 96.75 107 PHE A O 1
ATOM 853 N N . VAL A 1 108 ? 10.112 5.149 -16.965 1.00 96.69 108 VAL A N 1
ATOM 854 C CA . VAL A 1 108 ? 9.860 4.088 -15.976 1.00 96.69 108 VAL A CA 1
ATOM 855 C C . VAL A 1 108 ? 10.168 4.596 -14.565 1.00 96.69 108 VAL A C 1
ATOM 857 O O . VAL A 1 108 ? 9.366 4.421 -13.650 1.00 96.69 108 VAL A O 1
ATOM 860 N N . SER A 1 109 ? 11.297 5.280 -14.387 1.00 97.00 109 SER A N 1
ATOM 861 C CA . SER A 1 109 ? 11.743 5.749 -13.074 1.00 97.00 109 SER A CA 1
ATOM 862 C C . SER A 1 109 ? 10.855 6.854 -12.504 1.00 97.00 109 SER A C 1
ATOM 864 O O . SER A 1 109 ? 10.512 6.809 -11.325 1.00 97.00 109 SER A O 1
ATOM 866 N N . VAL A 1 110 ? 10.419 7.813 -13.324 1.00 97.94 110 VAL A N 1
ATOM 867 C CA . VAL A 1 110 ? 9.488 8.877 -12.914 1.00 97.94 110 VAL A CA 1
ATOM 868 C C . VAL A 1 110 ? 8.160 8.275 -12.470 1.00 97.94 110 VAL A C 1
ATOM 870 O O . VAL A 1 110 ? 7.656 8.633 -11.406 1.00 97.94 110 VAL A O 1
ATOM 873 N N . TRP A 1 111 ? 7.623 7.310 -13.221 1.00 97.69 111 TRP A N 1
ATOM 874 C CA . TRP A 1 111 ? 6.423 6.586 -12.802 1.00 97.69 111 TRP A CA 1
ATOM 875 C C . TRP A 1 111 ? 6.605 5.932 -11.427 1.00 97.69 111 TRP A C 1
ATOM 877 O O . TRP A 1 111 ? 5.746 6.057 -10.552 1.00 97.69 111 TRP A O 1
ATOM 887 N N . MET A 1 112 ? 7.753 5.291 -11.202 1.00 97.69 112 MET A N 1
ATOM 888 C CA . MET A 1 112 ? 8.059 4.624 -9.937 1.00 97.69 112 MET A CA 1
ATOM 889 C C . MET A 1 112 ? 8.232 5.599 -8.769 1.00 97.69 112 MET A C 1
ATOM 891 O O . MET A 1 112 ? 7.825 5.289 -7.646 1.00 97.69 112 MET A O 1
ATOM 895 N N . VAL A 1 113 ? 8.771 6.795 -9.011 1.00 98.44 113 VAL A N 1
ATOM 896 C CA . VAL A 1 113 ? 8.823 7.878 -8.017 1.00 98.44 113 VAL A CA 1
ATOM 897 C C . VAL A 1 113 ? 7.407 8.321 -7.645 1.00 98.44 113 VAL A C 1
ATOM 899 O O . VAL A 1 113 ? 7.071 8.356 -6.459 1.00 98.44 113 VAL A O 1
ATOM 902 N N . LEU A 1 114 ? 6.550 8.591 -8.635 1.00 98.06 114 LEU A N 1
ATOM 903 C CA . LEU A 1 114 ? 5.175 9.051 -8.415 1.00 98.06 114 LEU A CA 1
ATOM 904 C C . LEU A 1 114 ? 4.333 8.010 -7.669 1.00 98.06 114 LEU A C 1
ATOM 906 O O . LEU A 1 114 ? 3.662 8.337 -6.687 1.00 98.06 114 LEU A O 1
ATOM 910 N N . ILE A 1 115 ? 4.394 6.744 -8.087 1.00 97.56 115 ILE A N 1
ATOM 911 C CA . ILE A 1 115 ? 3.626 5.674 -7.444 1.00 97.56 115 ILE A CA 1
ATOM 912 C C . ILE A 1 115 ? 4.138 5.396 -6.027 1.00 97.56 115 ILE A C 1
ATOM 914 O O . ILE A 1 115 ? 3.349 5.111 -5.123 1.00 97.56 115 ILE A O 1
ATOM 918 N N . SER A 1 116 ? 5.445 5.546 -5.793 1.00 98.06 116 SER A N 1
ATOM 919 C CA . SER A 1 116 ? 6.020 5.395 -4.458 1.00 98.06 116 SER A CA 1
ATOM 920 C C . SER A 1 116 ? 5.615 6.542 -3.536 1.00 98.06 116 SER A C 1
ATOM 922 O O . SER A 1 116 ? 5.232 6.301 -2.394 1.00 98.06 116 SER A O 1
ATOM 924 N N . TYR A 1 117 ? 5.600 7.775 -4.042 1.00 98.00 117 TYR A N 1
ATOM 925 C CA . TYR A 1 117 ? 5.090 8.934 -3.314 1.00 98.00 117 TYR A CA 1
ATOM 926 C C . TYR A 1 117 ? 3.617 8.760 -2.909 1.00 98.00 117 TYR A C 1
ATOM 928 O O . TYR A 1 117 ? 3.258 9.006 -1.756 1.00 98.00 117 TYR A O 1
ATOM 936 N N . LEU A 1 118 ? 2.767 8.264 -3.817 1.00 97.38 118 LEU A N 1
ATOM 937 C CA . LEU A 1 118 ? 1.366 7.960 -3.505 1.00 97.38 118 LEU A CA 1
ATOM 938 C C . LEU A 1 118 ? 1.233 6.909 -2.394 1.00 97.38 118 LEU A C 1
ATOM 940 O O . LEU A 1 118 ? 0.435 7.092 -1.474 1.00 97.38 118 LEU A O 1
ATOM 944 N N . GLY A 1 119 ? 2.041 5.848 -2.435 1.00 97.56 119 GLY A N 1
ATOM 945 C CA . GLY A 1 119 ? 2.072 4.839 -1.374 1.00 97.56 119 GLY A CA 1
ATOM 946 C C . GLY A 1 119 ? 2.489 5.423 -0.022 1.00 97.56 119 GLY A C 1
ATOM 947 O O . GLY A 1 119 ? 1.817 5.192 0.984 1.00 97.56 119 GLY A O 1
ATOM 948 N N . ALA A 1 120 ? 3.527 6.268 -0.003 1.00 98.12 120 ALA A N 1
ATOM 949 C CA . ALA A 1 120 ? 3.954 6.979 1.203 1.00 98.12 120 ALA A CA 1
ATOM 950 C C . ALA A 1 120 ? 2.830 7.858 1.774 1.00 98.12 120 ALA A C 1
ATOM 952 O O . ALA A 1 120 ? 2.571 7.823 2.978 1.00 98.12 120 ALA A O 1
ATOM 953 N N . LYS A 1 121 ? 2.113 8.592 0.913 1.00 97.88 121 LYS A N 1
ATOM 954 C CA . LYS A 1 121 ? 0.961 9.411 1.308 1.00 97.88 121 LYS A CA 1
ATOM 955 C C . LYS A 1 121 ? -0.130 8.571 1.975 1.00 97.88 121 LYS A C 1
ATOM 957 O O . LYS A 1 121 ? -0.624 8.963 3.029 1.00 97.88 121 LYS A O 1
ATOM 962 N N . TYR A 1 122 ? -0.490 7.415 1.413 1.00 97.19 122 TYR A N 1
ATOM 963 C CA . TYR A 1 122 ? -1.485 6.536 2.037 1.00 97.19 122 TYR A CA 1
ATOM 964 C C . TYR A 1 122 ? -1.010 5.994 3.385 1.00 97.19 122 TYR A C 1
ATOM 966 O O . TYR A 1 122 ? -1.775 6.000 4.346 1.00 97.19 122 TYR A O 1
ATOM 974 N N . CYS A 1 123 ? 0.257 5.602 3.507 1.00 97.69 123 CYS A N 1
ATOM 975 C CA . CYS A 1 123 ? 0.832 5.182 4.784 1.00 97.69 123 CYS A CA 1
ATOM 976 C C . CYS A 1 123 ? 0.778 6.288 5.857 1.00 97.69 123 CYS A C 1
ATOM 978 O O . CYS A 1 123 ? 0.462 6.002 7.013 1.00 97.69 123 CYS A O 1
ATOM 980 N N . LEU A 1 124 ? 1.026 7.550 5.491 1.00 97.50 124 LEU A N 1
ATOM 981 C CA . LEU A 1 124 ? 0.887 8.687 6.409 1.00 97.50 124 LEU A CA 1
ATOM 982 C C . LEU A 1 124 ? -0.571 8.928 6.816 1.00 97.50 124 LEU A C 1
ATOM 984 O O . LEU A 1 124 ? -0.841 9.108 7.998 1.00 97.50 124 LEU A O 1
ATOM 988 N N . GLN A 1 125 ? -1.523 8.812 5.889 1.00 96.12 125 GLN A N 1
ATOM 989 C CA . GLN A 1 125 ? -2.952 8.896 6.219 1.00 96.12 125 GLN A CA 1
ATOM 990 C C . GLN A 1 125 ? -3.398 7.780 7.179 1.00 96.12 125 GLN A C 1
ATOM 992 O O . GLN A 1 125 ? -4.207 8.013 8.077 1.00 96.12 125 GLN A O 1
ATOM 997 N N . ILE A 1 126 ? -2.859 6.562 7.033 1.00 95.19 126 ILE A N 1
ATOM 998 C CA . ILE A 1 126 ? -3.088 5.465 7.988 1.00 95.19 126 ILE A CA 1
ATOM 999 C C . ILE A 1 126 ? -2.516 5.838 9.365 1.00 95.19 126 ILE A C 1
ATOM 1001 O O . ILE A 1 126 ? -3.165 5.601 10.384 1.00 95.19 126 ILE A O 1
ATOM 1005 N N . HIS A 1 127 ? -1.316 6.425 9.415 1.00 96.19 127 HIS A N 1
ATOM 1006 C CA . HIS A 1 127 ? -0.713 6.883 10.667 1.00 96.19 127 HIS A CA 1
ATOM 1007 C C . HIS A 1 127 ? -1.571 7.945 11.362 1.00 96.19 127 HIS A C 1
ATOM 1009 O O . HIS A 1 127 ? -1.858 7.797 12.545 1.00 96.19 127 HIS A O 1
ATOM 1015 N N . GLU A 1 128 ? -2.012 8.970 10.636 1.00 94.69 128 GLU A N 1
ATOM 1016 C CA . GLU A 1 128 ? -2.860 10.043 11.167 1.00 94.69 128 GLU A CA 1
ATOM 1017 C C . GLU A 1 128 ? -4.194 9.506 11.692 1.00 94.69 128 GLU A C 1
ATOM 1019 O O . GLU A 1 128 ? -4.657 9.917 12.753 1.00 94.69 128 GLU A O 1
ATOM 1024 N N . ARG A 1 129 ? -4.795 8.543 10.984 1.00 91.69 129 ARG A N 1
ATOM 1025 C CA . ARG A 1 129 ? -6.104 7.994 11.349 1.00 91.69 129 ARG A CA 1
ATOM 1026 C C . ARG A 1 129 ? -6.061 7.036 12.537 1.00 91.69 129 ARG A C 1
ATOM 1028 O O . ARG A 1 129 ? -6.993 7.027 13.335 1.00 91.69 129 ARG A O 1
ATOM 1035 N N . PHE A 1 130 ? -5.026 6.203 12.632 1.00 90.62 130 PHE A N 1
ATOM 1036 C CA . PHE A 1 130 ? -4.964 5.105 13.607 1.00 90.62 130 PHE A CA 1
ATOM 1037 C C . PHE A 1 130 ? -3.836 5.254 14.641 1.00 90.62 130 PHE A C 1
ATOM 1039 O O . PHE A 1 130 ? -3.649 4.371 15.475 1.00 90.62 130 PHE A O 1
ATOM 1046 N N . GLY A 1 131 ? -3.028 6.317 14.577 1.00 91.31 131 GLY A N 1
ATOM 1047 C CA . GLY A 1 131 ? -1.905 6.561 15.493 1.00 91.31 131 GLY A CA 1
ATOM 1048 C C . GLY A 1 131 ? -0.753 5.550 15.386 1.00 91.31 131 GLY A C 1
ATOM 1049 O O . GLY A 1 131 ? 0.108 5.483 16.263 1.00 91.31 131 GLY A O 1
ATOM 1050 N N . MET A 1 132 ? -0.709 4.730 14.330 1.00 92.06 132 MET A N 1
ATOM 1051 C CA . MET A 1 132 ? 0.230 3.607 14.231 1.00 92.06 132 MET A CA 1
ATOM 1052 C C . MET A 1 132 ? 1.621 4.064 13.779 1.00 92.06 132 MET A C 1
ATOM 1054 O O . MET A 1 132 ? 1.794 4.500 12.641 1.00 92.06 132 MET A O 1
ATOM 1058 N N . LYS A 1 133 ? 2.646 3.921 14.631 1.00 94.62 133 LYS A N 1
ATOM 1059 C CA . LYS A 1 133 ? 4.043 4.259 14.274 1.00 94.62 133 LYS A CA 1
ATOM 1060 C C . LYS A 1 133 ? 4.571 3.425 13.101 1.00 94.62 133 LYS A C 1
ATOM 1062 O O . LYS A 1 133 ? 5.317 3.944 12.276 1.00 94.62 133 LYS A O 1
ATOM 1067 N N . LEU A 1 134 ? 4.151 2.162 12.996 1.00 95.00 134 LEU A N 1
ATOM 1068 C CA . LEU A 1 134 ? 4.545 1.277 11.899 1.00 95.00 134 LEU A CA 1
ATOM 1069 C C . LEU A 1 134 ? 4.078 1.803 10.537 1.00 95.00 134 LEU A C 1
ATOM 1071 O O . LEU A 1 134 ? 4.834 1.723 9.578 1.00 95.00 134 LEU A O 1
ATOM 1075 N N . ALA A 1 135 ? 2.887 2.408 10.459 1.00 96.69 135 ALA A N 1
ATOM 1076 C CA . ALA A 1 135 ? 2.392 3.026 9.229 1.00 96.69 135 ALA A CA 1
ATOM 1077 C C . ALA A 1 135 ? 3.314 4.165 8.761 1.00 96.69 135 ALA A C 1
ATOM 1079 O O . ALA A 1 135 ? 3.674 4.232 7.589 1.00 96.69 135 ALA A O 1
ATOM 1080 N N . ARG A 1 136 ? 3.790 5.006 9.688 1.00 97.06 136 ARG A N 1
ATOM 1081 C CA . ARG A 1 136 ? 4.769 6.059 9.382 1.00 97.06 136 ARG A CA 1
ATOM 1082 C C . ARG A 1 136 ? 6.109 5.485 8.920 1.00 97.06 136 ARG A C 1
ATOM 1084 O O . ARG A 1 136 ? 6.656 5.944 7.924 1.00 97.06 136 ARG A O 1
ATOM 1091 N N . ASN A 1 137 ? 6.614 4.454 9.596 1.00 95.75 137 ASN A N 1
ATOM 1092 C CA . ASN A 1 137 ? 7.853 3.786 9.187 1.00 95.75 137 ASN A CA 1
ATOM 1093 C C . ASN A 1 137 ? 7.713 3.141 7.801 1.00 95.75 137 ASN A C 1
ATOM 1095 O O . ASN A 1 137 ? 8.640 3.180 6.995 1.00 95.75 137 ASN A O 1
ATOM 1099 N N . PHE A 1 138 ? 6.534 2.603 7.494 1.00 97.56 138 PHE A N 1
ATOM 1100 C CA . PHE A 1 138 ? 6.244 2.060 6.177 1.00 97.56 138 PHE A CA 1
ATOM 1101 C C . PHE A 1 138 ? 6.249 3.154 5.101 1.00 97.56 138 PHE A C 1
ATOM 1103 O O . PHE A 1 138 ? 6.791 2.934 4.020 1.00 97.56 138 PHE A O 1
ATOM 1110 N N . ALA A 1 139 ? 5.758 4.361 5.408 1.00 97.88 139 ALA A N 1
ATOM 1111 C CA . ALA A 1 139 ? 5.874 5.509 4.507 1.00 97.88 139 ALA A CA 1
ATOM 1112 C C . ALA A 1 139 ? 7.340 5.830 4.168 1.00 97.88 139 ALA A C 1
ATOM 1114 O O . ALA A 1 139 ? 7.655 6.084 3.006 1.00 97.88 139 ALA A O 1
ATOM 1115 N N . TYR A 1 140 ? 8.255 5.745 5.143 1.00 96.69 140 TYR A N 1
ATOM 1116 C CA . TYR A 1 140 ? 9.687 5.947 4.893 1.00 96.69 140 TYR A CA 1
ATOM 1117 C C . TYR A 1 140 ? 10.280 4.902 3.944 1.00 96.69 140 TYR A C 1
ATOM 1119 O O . TYR A 1 140 ? 11.126 5.255 3.128 1.00 96.69 140 TYR A O 1
ATOM 1127 N N . LEU A 1 141 ? 9.802 3.653 3.962 1.00 96.81 141 LEU A N 1
ATOM 1128 C CA . LEU A 1 141 ? 10.217 2.649 2.973 1.00 96.81 141 LEU A CA 1
ATOM 1129 C C . LEU A 1 141 ? 9.785 3.038 1.554 1.00 96.81 141 LEU A C 1
ATOM 1131 O O . LEU A 1 141 ? 10.552 2.872 0.611 1.00 96.81 141 LEU A O 1
ATOM 1135 N N . PHE A 1 142 ? 8.583 3.590 1.384 1.00 97.88 142 PHE A N 1
ATOM 1136 C CA . PHE A 1 142 ? 8.141 4.106 0.086 1.00 97.88 142 PHE A CA 1
ATOM 1137 C C . PHE A 1 142 ? 8.973 5.311 -0.376 1.00 97.88 142 PHE A C 1
ATOM 1139 O O . PHE A 1 142 ? 9.350 5.373 -1.545 1.00 97.88 142 PHE A O 1
ATOM 1146 N N . VAL A 1 143 ? 9.321 6.226 0.533 1.00 98.00 143 VAL A N 1
ATOM 1147 C CA . VAL A 1 143 ? 10.225 7.348 0.228 1.00 98.00 143 VAL A CA 1
ATOM 1148 C C . VAL A 1 143 ? 11.617 6.843 -0.164 1.00 98.00 143 VAL A C 1
ATOM 1150 O O . VAL A 1 143 ? 12.176 7.322 -1.145 1.00 98.00 143 VAL A O 1
ATOM 1153 N N . ALA A 1 144 ? 12.151 5.833 0.527 1.00 97.44 144 ALA A N 1
ATOM 1154 C CA . ALA A 1 144 ? 13.431 5.222 0.174 1.00 97.44 144 ALA A CA 1
ATOM 1155 C C . ALA A 1 144 ? 13.408 4.623 -1.244 1.00 97.44 144 ALA A C 1
ATOM 1157 O O . ALA A 1 144 ? 14.333 4.857 -2.018 1.00 97.44 144 ALA A O 1
ATOM 1158 N N . VAL A 1 145 ? 12.328 3.930 -1.629 1.00 96.94 145 VAL A N 1
ATOM 1159 C CA . VAL A 1 145 ? 12.149 3.448 -3.012 1.00 96.94 145 VAL A CA 1
ATOM 1160 C C . VAL A 1 145 ? 12.131 4.613 -4.003 1.00 96.94 145 VAL A C 1
ATOM 1162 O O . VAL A 1 145 ? 12.812 4.543 -5.023 1.00 96.94 145 VAL A O 1
ATOM 1165 N N . ALA A 1 146 ? 11.409 5.698 -3.708 1.00 97.81 146 ALA A N 1
ATOM 1166 C CA . ALA A 1 146 ? 11.388 6.878 -4.572 1.00 97.81 146 ALA A CA 1
ATOM 1167 C C . ALA A 1 146 ? 12.791 7.489 -4.750 1.00 97.81 146 ALA A C 1
ATOM 1169 O O . ALA A 1 146 ? 13.173 7.823 -5.868 1.00 97.81 146 ALA A O 1
ATOM 1170 N N . ILE A 1 147 ? 13.589 7.570 -3.681 1.00 97.81 147 ILE A N 1
ATOM 1171 C CA . ILE A 1 147 ? 14.976 8.057 -3.737 1.00 97.81 147 ILE A CA 1
ATOM 1172 C C . ILE A 1 147 ? 15.849 7.142 -4.605 1.00 97.81 147 ILE A C 1
ATOM 1174 O O . ILE A 1 147 ? 16.623 7.641 -5.417 1.00 97.81 147 ILE A O 1
ATOM 1178 N N . LEU A 1 148 ? 15.710 5.818 -4.492 1.00 97.25 148 LEU A N 1
ATOM 1179 C CA . LEU A 1 148 ? 16.467 4.869 -5.318 1.00 97.25 148 LEU A CA 1
ATOM 1180 C C . LEU A 1 148 ? 16.127 5.007 -6.809 1.00 97.25 148 LEU A C 1
ATOM 1182 O O . LEU A 1 148 ? 17.027 5.012 -7.649 1.00 97.25 148 LEU A O 1
ATOM 1186 N N . TRP A 1 149 ? 14.848 5.186 -7.146 1.00 97.31 149 TRP A N 1
ATOM 1187 C CA . TRP A 1 149 ? 14.423 5.444 -8.526 1.00 97.31 149 TRP A CA 1
ATOM 1188 C C . TRP A 1 149 ? 14.850 6.824 -9.034 1.00 97.31 149 TRP A C 1
ATOM 1190 O O . TRP A 1 149 ? 15.214 6.953 -10.199 1.00 97.31 149 TRP A O 1
ATOM 1200 N N . LEU A 1 150 ? 14.902 7.844 -8.175 1.00 96.88 150 LEU A N 1
ATOM 1201 C CA . LEU A 1 150 ? 15.505 9.131 -8.527 1.00 96.88 150 LEU A CA 1
ATOM 1202 C C . LEU A 1 150 ? 17.010 8.975 -8.803 1.00 96.88 150 LEU A C 1
ATOM 1204 O O . LEU A 1 150 ? 17.519 9.491 -9.797 1.00 96.88 150 LEU A O 1
ATOM 1208 N N . GLY A 1 151 ? 17.709 8.191 -7.980 1.00 94.88 151 GLY A N 1
ATOM 1209 C CA . GLY A 1 151 ? 19.099 7.803 -8.210 1.00 94.88 151 GLY A CA 1
ATOM 1210 C C . GLY A 1 151 ? 19.290 7.071 -9.540 1.00 94.88 151 GLY A C 1
ATOM 1211 O O . GLY A 1 151 ? 20.274 7.315 -10.232 1.00 94.88 151 GLY A O 1
ATOM 1212 N N . ARG A 1 152 ? 18.320 6.244 -9.959 1.00 94.81 152 ARG A N 1
ATOM 1213 C CA . ARG A 1 152 ? 18.333 5.577 -11.272 1.00 94.81 152 ARG A CA 1
ATOM 1214 C C . ARG A 1 152 ? 18.290 6.575 -12.431 1.00 94.81 152 ARG A C 1
ATOM 1216 O O . ARG A 1 152 ? 19.008 6.360 -13.407 1.00 94.81 152 ARG A O 1
ATOM 1223 N N . ILE A 1 153 ? 17.502 7.648 -12.316 1.00 94.94 153 ILE A N 1
ATOM 1224 C CA . ILE A 1 153 ? 17.446 8.738 -13.308 1.00 94.94 153 ILE A CA 1
ATOM 1225 C C . ILE A 1 153 ? 18.806 9.433 -13.393 1.00 94.94 153 ILE A C 1
ATOM 1227 O O . ILE A 1 153 ? 19.339 9.610 -14.485 1.00 94.94 153 ILE A O 1
ATOM 1231 N N . LEU A 1 154 ? 19.399 9.774 -12.245 1.00 93.94 154 LEU A N 1
ATOM 1232 C CA . LEU A 1 154 ? 20.717 10.413 -12.195 1.00 93.94 154 LEU A CA 1
ATOM 1233 C C . LEU A 1 154 ? 21.813 9.510 -12.774 1.00 93.94 154 LEU A C 1
ATOM 1235 O O . LEU A 1 154 ? 22.645 9.981 -13.543 1.00 93.94 154 LEU A O 1
ATOM 1239 N N . ALA A 1 155 ? 21.789 8.209 -12.473 1.00 93.06 155 ALA A N 1
ATOM 1240 C CA . ALA A 1 155 ? 22.730 7.241 -13.035 1.00 93.06 155 ALA A CA 1
ATOM 1241 C C . ALA A 1 155 ? 22.599 7.120 -14.563 1.00 93.06 155 ALA A C 1
ATOM 1243 O O . ALA A 1 155 ? 23.611 7.023 -15.256 1.00 93.06 155 ALA A O 1
ATOM 1244 N N . ALA A 1 156 ? 21.372 7.174 -15.092 1.00 92.94 156 ALA A N 1
ATOM 1245 C CA . ALA A 1 156 ? 21.129 7.178 -16.532 1.00 92.94 156 ALA A CA 1
ATOM 1246 C C . ALA A 1 156 ? 21.649 8.455 -17.206 1.00 92.94 156 ALA A C 1
ATOM 1248 O O . ALA A 1 156 ? 22.254 8.372 -18.268 1.00 92.94 156 ALA A O 1
ATOM 1249 N N . LEU A 1 157 ? 21.467 9.620 -16.582 1.00 91.88 157 LEU A N 1
ATOM 1250 C CA . LEU A 1 157 ? 21.902 1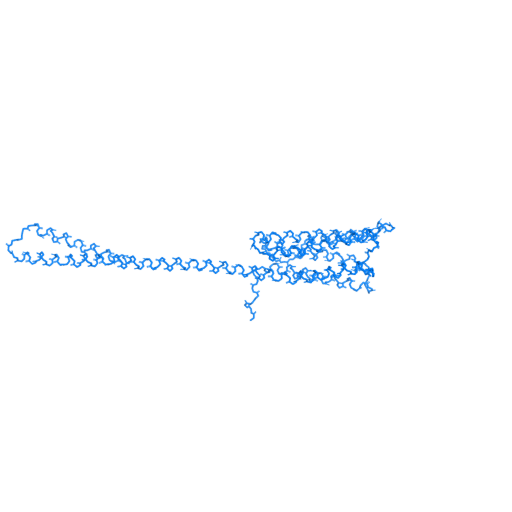0.902 -17.144 1.00 91.88 157 LEU A CA 1
ATOM 1251 C C . LEU A 1 157 ? 23.421 11.106 -17.078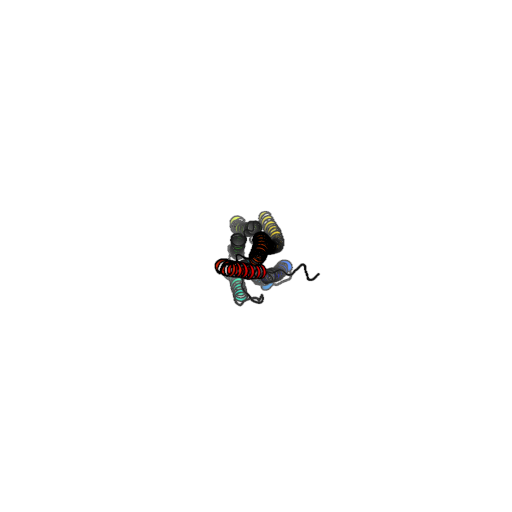 1.00 91.88 157 LEU A C 1
ATOM 1253 O O . LEU A 1 157 ? 24.017 11.578 -18.041 1.00 91.88 157 LEU A O 1
ATOM 1257 N N . LEU A 1 158 ? 24.041 10.777 -15.942 1.00 91.25 158 LEU A N 1
ATOM 1258 C CA . LEU A 1 158 ? 25.438 11.126 -15.661 1.00 91.25 158 LEU A CA 1
ATOM 1259 C C . LEU A 1 158 ? 26.430 10.031 -16.060 1.00 91.25 158 LEU A C 1
ATOM 1261 O O . LEU A 1 158 ? 27.562 10.336 -16.417 1.00 91.25 158 LEU A O 1
ATOM 1265 N N . VAL A 1 159 ? 26.021 8.762 -15.971 1.00 89.19 159 VAL A N 1
ATOM 1266 C CA . VAL A 1 159 ? 26.905 7.596 -16.158 1.00 89.19 159 VAL A CA 1
ATOM 1267 C C . VAL A 1 159 ? 26.454 6.731 -17.345 1.00 89.19 159 VAL A C 1
ATOM 1269 O O . VAL A 1 159 ? 27.083 5.723 -17.639 1.00 89.19 159 VAL A O 1
ATOM 1272 N N . GLN A 1 160 ? 25.371 7.110 -18.039 1.00 87.31 160 GLN A N 1
ATOM 1273 C CA . GLN A 1 160 ? 24.823 6.396 -19.206 1.00 87.31 160 GLN A CA 1
ATOM 1274 C C . GLN A 1 160 ? 24.479 4.920 -18.944 1.00 87.31 160 GLN A C 1
ATOM 1276 O O . GLN A 1 160 ? 24.370 4.107 -19.858 1.00 87.31 160 GLN A O 1
ATOM 1281 N N . VAL A 1 161 ? 24.231 4.570 -17.680 1.00 89.62 161 VAL A N 1
ATOM 1282 C CA . VAL A 1 161 ? 23.688 3.266 -17.297 1.00 89.62 161 VAL A CA 1
ATOM 1283 C C . VAL A 1 161 ? 22.186 3.326 -17.525 1.00 89.62 161 VAL A C 1
ATOM 1285 O O . VAL A 1 161 ? 21.486 4.010 -16.785 1.00 89.62 161 VAL A O 1
ATOM 1288 N N . THR A 1 162 ? 21.633 2.604 -18.488 1.00 88.19 162 THR A N 1
ATOM 1289 C CA . THR A 1 162 ? 20.223 2.756 -18.900 1.00 88.19 162 THR A CA 1
ATOM 1290 C C . THR A 1 162 ? 19.448 1.443 -18.886 1.00 88.19 162 THR A C 1
ATOM 1292 O O . THR A 1 162 ? 18.234 1.438 -18.693 1.00 88.19 162 THR A O 1
ATOM 1295 N N . HIS A 1 163 ? 20.104 0.291 -18.954 1.00 87.31 163 HIS A N 1
ATOM 1296 C CA . HIS A 1 163 ? 19.409 -0.985 -18.869 1.00 87.31 163 HIS A CA 1
ATOM 1297 C C . HIS A 1 163 ? 19.395 -1.533 -17.444 1.00 87.31 163 HIS A C 1
ATOM 1299 O O . HIS A 1 163 ? 20.230 -1.223 -16.594 1.00 87.31 163 HIS A O 1
ATOM 1305 N N . ALA A 1 164 ? 18.383 -2.350 -17.148 1.00 82.62 164 ALA A N 1
ATOM 1306 C CA . ALA A 1 164 ? 18.276 -3.004 -15.848 1.00 82.62 164 ALA A CA 1
ATOM 1307 C C . ALA A 1 164 ? 19.431 -3.992 -15.609 1.00 82.62 164 ALA A C 1
ATOM 1309 O O . ALA A 1 164 ? 19.908 -4.112 -14.489 1.00 82.62 164 ALA A O 1
ATOM 1310 N N . PHE A 1 165 ? 19.912 -4.638 -16.674 1.00 85.00 165 PHE A N 1
ATOM 1311 C CA . PHE A 1 165 ? 20.950 -5.671 -16.630 1.00 85.00 165 PHE A CA 1
ATOM 1312 C C . PHE A 1 165 ? 22.371 -5.137 -16.888 1.00 85.00 165 PHE A C 1
ATOM 1314 O O . PHE A 1 165 ? 23.280 -5.930 -17.116 1.00 85.00 165 PHE A O 1
ATOM 1321 N N . ASP A 1 166 ? 22.575 -3.815 -16.855 1.00 88.00 166 ASP A N 1
ATOM 1322 C CA . ASP A 1 166 ? 23.914 -3.231 -16.977 1.00 88.00 166 ASP A CA 1
ATOM 1323 C C . ASP A 1 166 ? 24.800 -3.664 -15.800 1.00 88.00 166 ASP A C 1
ATOM 1325 O O . ASP A 1 166 ? 24.378 -3.636 -14.642 1.00 88.00 166 ASP A O 1
ATOM 1329 N N . THR A 1 167 ? 26.052 -4.024 -16.085 1.00 88.56 167 THR A N 1
ATOM 1330 C CA . THR A 1 167 ? 26.994 -4.591 -15.102 1.00 88.56 167 THR A CA 1
ATOM 1331 C C . THR A 1 167 ? 27.688 -3.543 -14.227 1.00 88.56 167 THR A C 1
ATOM 1333 O O . THR A 1 167 ? 28.446 -3.894 -13.322 1.00 88.56 167 THR A O 1
ATOM 1336 N N . ALA A 1 168 ? 27.434 -2.253 -14.468 1.00 92.06 168 ALA A N 1
ATOM 1337 C CA . ALA A 1 168 ? 28.022 -1.159 -13.705 1.00 92.06 168 ALA A CA 1
ATOM 1338 C C . ALA A 1 168 ? 27.695 -1.275 -12.206 1.00 92.06 168 ALA A C 1
ATOM 1340 O O . ALA A 1 168 ? 26.540 -1.473 -11.826 1.00 92.06 168 ALA A O 1
ATOM 1341 N N . LEU A 1 169 ? 28.699 -1.065 -11.345 1.00 91.12 169 LEU A N 1
ATOM 1342 C CA . LEU A 1 169 ? 28.560 -1.212 -9.889 1.00 91.12 169 LEU A CA 1
ATOM 1343 C C . LEU A 1 169 ? 27.384 -0.399 -9.326 1.00 91.12 169 LEU A C 1
ATOM 1345 O O . LEU A 1 169 ? 26.603 -0.914 -8.529 1.00 91.12 169 LEU A O 1
ATOM 1349 N N . ILE A 1 170 ? 27.220 0.848 -9.779 1.00 90.50 170 ILE A N 1
ATOM 1350 C CA . ILE A 1 170 ? 26.125 1.723 -9.341 1.00 90.50 170 ILE A CA 1
ATOM 1351 C C . ILE A 1 170 ? 24.743 1.148 -9.691 1.00 90.50 170 ILE A C 1
ATOM 1353 O O . ILE A 1 170 ? 23.823 1.242 -8.882 1.00 90.50 170 ILE A O 1
ATOM 1357 N N . ASN A 1 171 ? 24.601 0.498 -10.852 1.00 91.62 171 ASN A N 1
ATOM 1358 C CA . ASN A 1 171 ? 23.355 -0.145 -11.271 1.00 91.62 171 ASN A CA 1
ATOM 1359 C C . ASN A 1 171 ? 23.027 -1.317 -10.349 1.00 91.62 171 ASN A C 1
ATOM 1361 O O . ASN A 1 171 ? 21.927 -1.395 -9.805 1.00 91.62 171 ASN A O 1
ATOM 1365 N N . THR A 1 172 ? 24.008 -2.193 -10.128 1.00 91.75 172 THR A N 1
ATOM 1366 C CA . THR A 1 172 ? 23.877 -3.364 -9.258 1.00 91.75 172 THR A CA 1
ATOM 1367 C C . THR A 1 172 ? 23.481 -2.955 -7.842 1.00 91.75 172 THR A C 1
ATOM 1369 O O . THR A 1 172 ? 22.546 -3.522 -7.283 1.00 91.75 172 THR A O 1
ATOM 1372 N N . LEU A 1 173 ? 24.123 -1.927 -7.277 1.00 94.25 173 LEU A N 1
ATOM 1373 C CA . LEU A 1 173 ? 23.788 -1.418 -5.944 1.00 94.25 173 LEU A CA 1
ATOM 1374 C C . LEU A 1 173 ? 22.357 -0.868 -5.872 1.00 94.25 173 LEU A C 1
ATOM 1376 O O . LEU A 1 173 ? 21.639 -1.178 -4.921 1.00 94.25 173 LEU A O 1
ATOM 1380 N N . ILE A 1 174 ? 21.919 -0.102 -6.878 1.00 94.25 174 ILE A N 1
ATOM 1381 C CA . ILE A 1 174 ? 20.545 0.419 -6.944 1.00 94.25 174 ILE A CA 1
ATOM 1382 C C . ILE A 1 174 ? 19.536 -0.733 -7.011 1.00 94.25 174 ILE A C 1
ATOM 1384 O O . ILE A 1 174 ? 18.579 -0.741 -6.238 1.00 94.25 174 ILE A O 1
ATOM 1388 N N . TRP A 1 175 ? 19.742 -1.725 -7.881 1.00 93.50 175 TRP A N 1
ATOM 1389 C CA . TRP A 1 175 ? 18.814 -2.852 -8.018 1.00 93.50 175 TRP A CA 1
ATOM 1390 C C . TRP A 1 175 ? 18.764 -3.737 -6.778 1.00 93.50 175 TRP A C 1
ATOM 1392 O O . TRP A 1 175 ? 17.669 -4.105 -6.352 1.00 93.50 175 TRP A O 1
ATOM 1402 N N . VAL A 1 176 ? 19.910 -4.026 -6.156 1.00 94.62 176 VAL A N 1
ATOM 1403 C CA . VAL A 1 176 ? 19.961 -4.759 -4.883 1.00 94.62 176 VAL A CA 1
ATOM 1404 C C . VAL A 1 176 ? 19.214 -3.988 -3.797 1.00 94.62 176 VAL A C 1
ATOM 1406 O O . VAL A 1 176 ? 18.395 -4.573 -3.090 1.00 94.62 176 VAL A O 1
ATOM 1409 N N . ALA A 1 177 ? 19.415 -2.672 -3.693 1.00 96.31 177 ALA A N 1
ATOM 1410 C CA . ALA A 1 177 ? 18.697 -1.847 -2.727 1.00 96.31 177 ALA A CA 1
ATOM 1411 C C . ALA A 1 177 ? 17.181 -1.829 -2.994 1.00 96.31 177 ALA A C 1
ATOM 1413 O O . ALA A 1 177 ? 16.398 -2.021 -2.064 1.00 96.31 177 ALA A O 1
ATOM 1414 N N . ILE A 1 178 ? 16.750 -1.666 -4.253 1.00 94.56 178 ILE A N 1
ATOM 1415 C CA . ILE A 1 178 ? 15.329 -1.717 -4.639 1.00 94.56 178 ILE A CA 1
ATOM 1416 C C . ILE A 1 178 ? 14.729 -3.080 -4.280 1.00 94.56 178 ILE A C 1
ATOM 1418 O O . ILE A 1 178 ? 13.625 -3.136 -3.737 1.00 94.56 178 ILE A O 1
ATOM 1422 N N . PHE A 1 179 ? 15.453 -4.168 -4.544 1.00 92.88 179 PHE A N 1
ATOM 1423 C CA . PHE A 1 179 ? 15.015 -5.526 -4.242 1.00 92.88 179 PHE A CA 1
ATOM 1424 C C . PHE A 1 179 ? 14.863 -5.760 -2.735 1.00 92.88 179 PHE A C 1
ATOM 1426 O O . PHE A 1 179 ? 13.797 -6.182 -2.287 1.00 92.88 179 PHE A O 1
ATOM 1433 N N . VAL A 1 180 ? 15.883 -5.418 -1.941 1.00 95.56 180 VAL A N 1
ATOM 1434 C CA . VAL A 1 180 ? 15.863 -5.567 -0.476 1.00 95.56 180 VAL A CA 1
ATOM 1435 C C . VAL A 1 180 ? 14.740 -4.735 0.137 1.00 95.56 180 VAL A C 1
ATOM 1437 O O . VAL A 1 180 ? 13.929 -5.263 0.898 1.00 95.56 180 VAL A O 1
ATOM 1440 N N . VAL A 1 181 ? 14.630 -3.455 -0.229 1.00 94.81 181 VAL A N 1
ATOM 1441 C CA . VAL A 1 181 ? 13.542 -2.594 0.260 1.00 94.81 181 VAL A CA 1
ATOM 1442 C C . VAL A 1 181 ? 12.183 -3.138 -0.194 1.00 94.81 181 VAL A C 1
ATOM 1444 O O . VAL A 1 181 ? 11.229 -3.122 0.582 1.00 94.81 181 VAL A O 1
ATOM 1447 N N . GLY A 1 182 ? 12.090 -3.679 -1.411 1.00 91.62 182 GLY A N 1
ATOM 1448 C CA . GLY A 1 182 ? 10.907 -4.366 -1.925 1.00 91.62 182 GLY A CA 1
ATOM 1449 C C . GLY A 1 182 ? 10.464 -5.530 -1.037 1.00 91.62 182 GLY A C 1
ATOM 1450 O O . GLY A 1 182 ? 9.308 -5.553 -0.613 1.00 91.62 182 GLY A O 1
ATOM 1451 N N . ILE A 1 183 ? 11.374 -6.446 -0.688 1.00 92.88 183 ILE A N 1
ATOM 1452 C CA . ILE A 1 183 ? 11.093 -7.568 0.228 1.00 92.88 183 ILE A CA 1
ATOM 1453 C C . ILE A 1 183 ? 10.581 -7.051 1.572 1.00 92.88 183 ILE A C 1
ATOM 1455 O O . ILE A 1 183 ? 9.548 -7.511 2.062 1.00 92.88 183 ILE A O 1
ATOM 1459 N N . VAL A 1 184 ? 11.261 -6.057 2.149 1.00 95.19 184 VAL A N 1
ATOM 1460 C CA . VAL A 1 184 ? 10.855 -5.477 3.434 1.00 95.19 184 VAL A CA 1
ATOM 1461 C C . VAL A 1 184 ? 9.442 -4.894 3.338 1.00 95.19 184 VAL A C 1
ATOM 1463 O O . VAL A 1 184 ? 8.631 -5.127 4.233 1.00 95.19 184 VAL A O 1
ATOM 1466 N N . LYS A 1 185 ? 9.083 -4.213 2.240 1.00 92.44 185 LYS A N 1
ATOM 1467 C CA . LYS A 1 185 ? 7.713 -3.708 2.035 1.00 92.44 185 LYS A CA 1
ATOM 1468 C C . LYS A 1 185 ? 6.673 -4.832 2.036 1.00 92.44 185 LYS A C 1
ATOM 1470 O O . LYS A 1 185 ? 5.616 -4.667 2.645 1.00 92.44 185 LYS A O 1
ATOM 1475 N N . TYR A 1 186 ? 6.968 -5.965 1.397 1.00 91.06 186 TYR A N 1
ATOM 1476 C CA . TYR A 1 186 ? 6.076 -7.130 1.388 1.00 91.06 186 TYR A CA 1
ATOM 1477 C C . TYR A 1 186 ? 5.896 -7.759 2.770 1.00 91.06 186 TYR A C 1
ATOM 1479 O O . TYR A 1 186 ? 4.800 -8.217 3.079 1.00 91.06 186 TYR A O 1
ATOM 1487 N N . MET A 1 187 ? 6.926 -7.736 3.618 1.00 91.44 187 MET A N 1
ATOM 1488 C CA . MET A 1 187 ? 6.851 -8.245 4.993 1.00 91.44 187 MET A CA 1
ATOM 1489 C C . MET A 1 187 ? 6.148 -7.277 5.956 1.00 91.44 187 MET A C 1
ATOM 1491 O O . MET A 1 187 ? 5.428 -7.704 6.859 1.00 91.44 187 MET A O 1
ATOM 1495 N N . VAL A 1 188 ? 6.328 -5.967 5.768 1.00 94.69 188 VAL A N 1
ATOM 1496 C CA . VAL A 1 188 ? 5.754 -4.937 6.649 1.00 94.69 188 VAL A CA 1
ATOM 1497 C C . VAL A 1 188 ? 4.241 -4.802 6.467 1.00 94.69 188 VAL A C 1
ATOM 1499 O O . VAL A 1 188 ? 3.544 -4.512 7.439 1.00 94.69 188 VAL A O 1
ATOM 1502 N N . PHE A 1 189 ? 3.701 -5.041 5.268 1.00 94.44 189 PHE A N 1
ATOM 1503 C CA . PHE A 1 189 ? 2.259 -4.907 5.036 1.00 94.44 189 PHE A CA 1
ATOM 1504 C C . PHE A 1 189 ? 1.399 -5.868 5.890 1.00 94.44 189 PHE A C 1
ATOM 1506 O O . PHE A 1 189 ? 0.502 -5.383 6.581 1.00 94.44 189 PHE A O 1
ATOM 1513 N N . PRO A 1 190 ? 1.661 -7.190 5.952 1.00 92.38 190 PRO A N 1
ATOM 1514 C CA . PRO A 1 190 ? 0.950 -8.076 6.876 1.00 92.38 190 PRO A CA 1
ATOM 1515 C C . PRO A 1 190 ? 1.082 -7.652 8.343 1.00 92.38 190 PRO A C 1
ATOM 1517 O O . PRO A 1 190 ? 0.103 -7.697 9.087 1.00 92.38 190 PRO A O 1
ATOM 1520 N N . LEU A 1 191 ? 2.265 -7.185 8.759 1.00 92.69 191 LEU A N 1
ATOM 1521 C CA . LEU A 1 191 ? 2.489 -6.700 10.122 1.00 92.69 191 LEU A CA 1
ATOM 1522 C C . LEU A 1 191 ? 1.633 -5.462 10.436 1.00 92.69 191 LEU A C 1
ATOM 1524 O O . LEU A 1 191 ? 1.071 -5.360 11.526 1.00 92.69 191 LEU A O 1
ATOM 1528 N N . LEU A 1 192 ? 1.473 -4.555 9.468 1.00 94.00 192 LEU A N 1
ATOM 1529 C CA . LEU A 1 192 ? 0.576 -3.404 9.573 1.00 94.00 192 LEU A CA 1
ATOM 1530 C C . LEU A 1 192 ? -0.876 -3.839 9.813 1.00 94.00 192 LEU A C 1
ATOM 1532 O O . LEU A 1 192 ? -1.553 -3.268 10.669 1.00 94.00 192 LEU A O 1
ATOM 1536 N N . LEU A 1 193 ? -1.351 -4.854 9.085 1.00 92.25 193 LEU A N 1
ATOM 1537 C CA . LEU A 1 193 ? -2.708 -5.383 9.251 1.00 92.25 193 LEU A CA 1
ATOM 1538 C C . LEU A 1 193 ? -2.908 -6.036 10.621 1.00 92.25 193 LEU A C 1
ATOM 1540 O O . LEU A 1 193 ? -3.942 -5.825 11.258 1.00 92.25 193 LEU A O 1
ATOM 1544 N N . LEU A 1 194 ? -1.919 -6.801 11.090 1.00 90.06 194 LEU A N 1
ATOM 1545 C CA . LEU A 1 194 ? -1.954 -7.419 12.415 1.00 90.06 194 LEU A CA 1
ATOM 1546 C C . LEU A 1 194 ? -2.031 -6.361 13.516 1.00 90.06 194 LEU A C 1
ATOM 1548 O O . LEU A 1 194 ? -2.919 -6.439 14.364 1.00 90.06 194 LEU A O 1
ATOM 1552 N N . GLN A 1 195 ? -1.177 -5.336 13.454 1.00 90.62 195 GLN A N 1
ATOM 1553 C CA . GLN A 1 195 ? -1.172 -4.254 14.437 1.00 90.62 195 GLN A CA 1
ATOM 1554 C C . GLN A 1 195 ? -2.495 -3.477 14.444 1.00 90.62 195 GLN A C 1
ATOM 1556 O O . GLN A 1 195 ? -3.024 -3.166 15.511 1.00 90.62 195 GLN A O 1
ATOM 1561 N N . LYS A 1 196 ? -3.068 -3.191 13.268 1.00 89.81 196 LYS A N 1
ATOM 1562 C CA . LYS A 1 196 ? -4.376 -2.530 13.171 1.00 89.81 196 LYS A CA 1
ATOM 1563 C C . LYS A 1 196 ? -5.482 -3.373 13.808 1.00 89.81 196 LYS A C 1
ATOM 1565 O O . LYS A 1 196 ? -6.281 -2.849 14.577 1.00 89.81 196 LYS A O 1
ATOM 1570 N N . ASN A 1 197 ? -5.517 -4.674 13.522 1.00 88.31 197 ASN A N 1
ATOM 1571 C CA . ASN A 1 197 ? -6.513 -5.587 14.087 1.00 88.31 197 ASN A CA 1
ATOM 1572 C C . ASN A 1 197 ? -6.374 -5.709 15.614 1.00 88.31 197 ASN A C 1
ATOM 1574 O O . ASN A 1 197 ? -7.370 -5.747 16.333 1.00 88.31 197 ASN A O 1
ATOM 1578 N N . GLU A 1 198 ? -5.144 -5.747 16.124 1.00 87.62 198 GLU A N 1
ATOM 1579 C CA . GLU A 1 198 ? -4.891 -5.762 17.562 1.00 87.62 198 GLU A CA 1
ATOM 1580 C C . GLU A 1 198 ? -5.361 -4.468 18.239 1.00 87.62 198 GLU A C 1
ATOM 1582 O O . GLU A 1 198 ? -6.067 -4.538 19.245 1.00 87.62 198 GLU A O 1
ATOM 1587 N N . ASN A 1 199 ? -5.069 -3.304 17.652 1.00 88.06 199 ASN A N 1
ATOM 1588 C CA . ASN A 1 199 ? -5.549 -2.015 18.154 1.00 88.06 199 ASN A CA 1
ATOM 1589 C C . ASN A 1 199 ? -7.086 -1.949 18.188 1.00 88.06 199 ASN A C 1
ATOM 1591 O O . ASN A 1 199 ? -7.655 -1.573 19.214 1.00 88.06 199 ASN A O 1
ATOM 1595 N N . ASP A 1 200 ? -7.760 -2.383 17.115 1.00 87.38 200 ASP A N 1
ATOM 1596 C CA . ASP A 1 200 ? -9.226 -2.464 17.046 1.00 87.38 200 ASP A CA 1
ATOM 1597 C C . ASP A 1 200 ? -9.789 -3.353 18.174 1.00 87.38 200 ASP A C 1
ATOM 1599 O O . ASP A 1 200 ? -10.752 -2.980 18.851 1.00 87.38 200 ASP A O 1
ATOM 1603 N N . LYS A 1 201 ? -9.184 -4.526 18.407 1.00 87.56 201 LYS A N 1
ATOM 1604 C CA . LYS A 1 201 ? -9.596 -5.454 19.475 1.00 87.56 201 LYS A CA 1
ATOM 1605 C C . LYS A 1 201 ? -9.380 -4.858 20.862 1.00 87.56 201 LYS A C 1
ATOM 1607 O O . LYS A 1 201 ? -10.268 -4.955 21.707 1.00 87.56 201 LYS A O 1
ATOM 1612 N N . GLN A 1 202 ? -8.231 -4.230 21.105 1.00 86.62 202 GLN A N 1
ATOM 1613 C CA . GLN A 1 202 ? -7.943 -3.581 22.383 1.00 86.62 202 GLN A CA 1
ATOM 1614 C C . GLN A 1 202 ? -8.927 -2.443 22.665 1.00 86.62 202 GLN A C 1
ATOM 1616 O O . GLN A 1 202 ? -9.409 -2.313 23.790 1.00 86.62 202 GLN A O 1
ATOM 1621 N N . GLU A 1 203 ? -9.278 -1.642 21.659 1.00 88.44 203 GLU A N 1
ATOM 1622 C CA . GLU A 1 203 ? -10.269 -0.578 21.811 1.00 88.44 203 GLU A CA 1
ATOM 1623 C C . GLU A 1 203 ? -11.664 -1.142 22.127 1.00 88.44 203 GLU A C 1
ATOM 1625 O O . GLU A 1 203 ? -12.348 -0.640 23.022 1.00 88.44 203 GLU A O 1
ATOM 1630 N N . GLN A 1 204 ? -12.077 -2.215 21.445 1.00 88.25 204 GLN A N 1
ATOM 1631 C CA . GLN A 1 204 ? -13.342 -2.899 21.726 1.00 88.25 204 GLN A CA 1
ATOM 1632 C C . GLN A 1 204 ? -13.390 -3.455 23.152 1.00 88.25 204 GLN A C 1
ATOM 1634 O O . GLN A 1 204 ? -14.378 -3.231 23.852 1.00 88.25 204 GLN A O 1
ATOM 1639 N N . LEU A 1 205 ? -12.313 -4.103 23.604 1.00 89.69 205 LEU A N 1
ATOM 1640 C CA . LEU A 1 205 ? -12.197 -4.633 24.964 1.00 89.69 205 LEU A CA 1
ATOM 1641 C C . LEU A 1 205 ? -12.213 -3.519 26.015 1.00 89.69 205 LEU A C 1
ATOM 1643 O O . LEU A 1 205 ? -12.904 -3.628 27.025 1.00 89.69 205 LEU A O 1
ATOM 1647 N N . ARG A 1 206 ? -11.517 -2.403 25.775 1.00 89.81 206 ARG A N 1
ATOM 1648 C CA . ARG A 1 206 ? -11.571 -1.231 26.664 1.00 89.81 206 ARG A CA 1
ATOM 1649 C C . ARG A 1 206 ? -12.989 -0.677 26.770 1.00 89.81 206 ARG A C 1
ATOM 1651 O O . ARG A 1 206 ? -13.449 -0.390 27.873 1.00 89.81 206 ARG A O 1
ATOM 1658 N N . LYS A 1 207 ? -13.711 -0.574 25.649 1.00 91.44 207 LYS A N 1
ATOM 1659 C CA . LYS A 1 207 ? -15.112 -0.123 25.635 1.00 91.44 207 LYS A CA 1
ATOM 1660 C C . LYS A 1 207 ? -16.038 -1.096 26.368 1.00 91.44 207 LYS A C 1
ATOM 1662 O O . LYS A 1 207 ? -16.909 -0.639 27.107 1.00 91.44 207 LYS A O 1
ATOM 1667 N N . SER A 1 208 ? -15.870 -2.409 26.198 1.00 89.75 208 SER A N 1
ATOM 1668 C CA . SER A 1 208 ? -16.687 -3.401 26.909 1.00 89.75 208 SER A CA 1
ATOM 1669 C C . SER A 1 208 ? -16.404 -3.399 28.409 1.00 89.75 208 SER A C 1
ATOM 1671 O O . SER A 1 208 ? -17.347 -3.408 29.195 1.00 89.75 208 SER A O 1
ATOM 1673 N N . LEU A 1 209 ? -15.134 -3.298 28.812 1.00 91.38 209 LEU A N 1
ATOM 1674 C CA . LEU A 1 209 ? -14.740 -3.191 30.218 1.00 91.38 209 LEU A CA 1
ATOM 1675 C C . LEU A 1 209 ? -15.291 -1.920 30.867 1.00 91.38 209 LEU A C 1
ATOM 1677 O O . LEU A 1 209 ? -15.851 -1.993 31.956 1.00 91.38 209 LEU A O 1
ATOM 1681 N N . ALA A 1 210 ? -15.211 -0.771 30.191 1.00 90.56 210 ALA A N 1
ATOM 1682 C CA . ALA A 1 210 ? -15.771 0.479 30.704 1.00 90.56 210 ALA A CA 1
ATOM 1683 C C . ALA A 1 210 ? -17.291 0.383 30.937 1.00 90.56 210 ALA A C 1
ATOM 1685 O O . ALA A 1 210 ? -17.797 0.851 31.957 1.00 90.56 210 ALA A O 1
ATOM 1686 N N . ARG A 1 211 ? -18.025 -0.266 30.021 1.00 89.06 211 ARG A N 1
ATOM 1687 C CA . ARG A 1 211 ? -19.471 -0.512 30.165 1.00 89.06 211 ARG A CA 1
ATOM 1688 C C . ARG A 1 211 ? -19.785 -1.472 31.313 1.00 89.06 211 ARG A C 1
ATOM 1690 O O . ARG A 1 211 ? -20.691 -1.197 32.098 1.00 89.06 211 ARG A O 1
ATOM 1697 N N . ALA A 1 212 ? -19.035 -2.568 31.423 1.00 86.94 212 ALA A N 1
ATOM 1698 C CA . ALA A 1 212 ? -19.203 -3.542 32.496 1.00 86.94 212 ALA A CA 1
ATOM 1699 C C . ALA A 1 212 ? -18.930 -2.909 33.866 1.00 86.94 212 ALA A C 1
ATOM 1701 O O . ALA A 1 212 ? -19.761 -3.022 34.759 1.00 86.94 212 ALA A O 1
ATOM 1702 N N . ASN A 1 213 ? -17.832 -2.159 34.004 1.00 85.81 213 ASN A N 1
ATOM 1703 C CA . ASN A 1 213 ? -17.480 -1.493 35.255 1.00 85.81 213 ASN A CA 1
ATOM 1704 C C . ASN A 1 213 ? -18.558 -0.485 35.677 1.00 85.81 213 ASN A C 1
ATOM 1706 O O . ASN A 1 213 ? -19.042 -0.544 36.800 1.00 85.81 213 ASN A O 1
ATOM 1710 N N . LYS A 1 214 ? -19.047 0.351 34.747 1.00 90.38 214 LYS A N 1
ATOM 1711 C CA . LYS A 1 214 ? -20.173 1.263 35.018 1.00 90.38 214 LYS A CA 1
ATOM 1712 C C . LYS A 1 214 ? -21.417 0.520 35.524 1.00 90.38 214 LYS A C 1
ATOM 1714 O O . LYS A 1 214 ? -22.089 1.002 36.430 1.00 90.38 214 LYS A O 1
ATOM 1719 N N . THR A 1 215 ? -21.710 -0.647 34.953 1.00 88.94 215 THR A N 1
ATOM 1720 C CA . THR A 1 215 ? -22.858 -1.477 35.354 1.00 88.94 215 THR A CA 1
ATOM 1721 C C . THR A 1 215 ? -22.661 -2.064 36.751 1.00 88.94 215 THR A C 1
ATOM 1723 O O . THR A 1 215 ? -23.573 -1.993 37.571 1.00 88.94 215 THR A O 1
ATOM 1726 N N . VAL A 1 216 ? -21.468 -2.586 37.052 1.00 84.56 216 VAL A N 1
ATOM 1727 C CA . VAL A 1 216 ? -21.124 -3.129 38.376 1.00 84.56 216 VAL A CA 1
ATOM 1728 C C . VAL A 1 216 ? -21.173 -2.037 39.441 1.00 84.56 216 VAL A C 1
ATOM 1730 O O . VAL A 1 216 ? -21.833 -2.226 40.458 1.00 84.56 216 VAL A O 1
ATOM 1733 N N . THR A 1 217 ? -20.557 -0.876 39.199 1.00 86.19 217 THR A N 1
ATOM 1734 C CA . THR A 1 217 ? -20.598 0.259 40.134 1.00 86.19 217 THR A CA 1
ATOM 1735 C C . THR A 1 217 ? -22.029 0.729 40.380 1.00 86.19 217 THR A C 1
ATOM 1737 O O . THR A 1 217 ? -22.404 0.943 41.528 1.00 86.19 217 THR A O 1
ATOM 1740 N N . SER A 1 218 ? -22.853 0.836 39.330 1.00 87.81 218 SER A N 1
ATOM 1741 C CA . SER A 1 218 ? -24.266 1.195 39.485 1.00 87.81 218 SER A CA 1
ATOM 1742 C C . SER A 1 218 ? -25.038 0.145 40.281 1.00 87.81 218 SER A C 1
ATOM 1744 O O . SER A 1 218 ? -25.841 0.511 41.125 1.00 87.81 218 SER A O 1
ATOM 1746 N N . SER A 1 219 ? -24.782 -1.144 40.045 1.00 85.44 219 SER A N 1
ATOM 1747 C CA . SER A 1 219 ? -25.467 -2.236 40.750 1.00 85.44 219 SER A CA 1
ATOM 1748 C C . SER A 1 219 ? -25.097 -2.264 42.233 1.00 85.44 219 SER A C 1
ATOM 1750 O O . SER A 1 219 ? -25.973 -2.392 43.081 1.00 85.44 219 SER A O 1
ATOM 1752 N N . ALA A 1 220 ? -23.811 -2.085 42.551 1.00 87.00 220 ALA A N 1
ATOM 1753 C CA . ALA A 1 220 ? -23.332 -1.986 43.926 1.00 87.00 220 ALA A CA 1
ATOM 1754 C C . ALA A 1 220 ? -23.929 -0.766 44.645 1.00 87.00 220 ALA A C 1
ATOM 1756 O O . ALA A 1 220 ? -24.371 -0.882 45.785 1.00 87.00 220 ALA A O 1
ATOM 1757 N N . LEU A 1 221 ? -24.006 0.383 43.962 1.00 88.25 221 LEU A N 1
ATOM 1758 C CA . LEU A 1 221 ? -24.635 1.587 44.500 1.00 88.25 221 LEU A CA 1
ATOM 1759 C C . LEU A 1 221 ? -26.134 1.380 44.747 1.00 88.25 221 LEU A C 1
ATOM 1761 O O . LEU A 1 221 ? -26.612 1.701 45.828 1.00 88.25 221 LEU A O 1
ATOM 1765 N N . THR A 1 222 ? -26.873 0.810 43.790 1.00 88.12 222 THR A N 1
ATOM 1766 C CA . THR A 1 222 ? -28.305 0.517 43.953 1.00 88.12 222 THR A CA 1
ATOM 1767 C C . THR A 1 222 ? -28.548 -0.453 45.106 1.00 88.12 222 THR A C 1
ATOM 1769 O O . THR A 1 222 ? -29.448 -0.217 45.904 1.00 88.12 222 THR A O 1
ATOM 1772 N N . ALA A 1 223 ? -27.721 -1.493 45.249 1.00 88.00 223 ALA A N 1
ATOM 1773 C CA . ALA A 1 223 ? -27.807 -2.414 46.379 1.00 88.00 223 ALA A CA 1
ATOM 1774 C C . ALA A 1 223 ? -27.530 -1.715 47.724 1.00 88.00 223 ALA A C 1
ATOM 1776 O O . ALA A 1 223 ? -28.246 -1.962 48.691 1.00 88.00 223 ALA A O 1
ATOM 1777 N N . SER A 1 224 ? -26.540 -0.815 47.783 1.00 89.50 224 SER A N 1
ATOM 1778 C CA . SER A 1 224 ? -26.249 -0.017 48.984 1.00 89.50 224 SER A CA 1
ATOM 1779 C C . SER A 1 224 ? -27.399 0.923 49.331 1.00 89.50 224 SER A C 1
ATOM 1781 O O . SER A 1 224 ? -27.807 0.967 50.482 1.00 89.50 224 SER A O 1
ATOM 1783 N N . ILE A 1 225 ? -27.969 1.618 48.340 1.00 86.38 225 ILE A N 1
ATOM 1784 C CA . ILE A 1 225 ? -29.128 2.502 48.529 1.00 86.38 225 ILE A CA 1
ATOM 1785 C C . ILE A 1 225 ? -30.326 1.698 49.030 1.00 86.38 225 ILE A C 1
ATOM 1787 O O . ILE A 1 225 ? -30.956 2.096 50.002 1.00 86.38 225 ILE A O 1
ATOM 1791 N N . ALA A 1 226 ? -30.624 0.552 48.414 1.00 88.56 226 ALA A N 1
ATOM 1792 C CA . ALA A 1 226 ? -31.711 -0.307 48.867 1.00 88.56 226 ALA A CA 1
ATOM 1793 C C . ALA A 1 226 ? -31.492 -0.751 50.319 1.00 88.56 226 ALA A C 1
ATOM 1795 O O . ALA A 1 226 ? -32.401 -0.668 51.141 1.00 88.56 226 ALA A O 1
ATOM 1796 N N . HIS A 1 227 ? -30.270 -1.159 50.666 1.00 88.50 227 HIS A N 1
ATOM 1797 C CA . HIS A 1 227 ? -29.954 -1.593 52.020 1.00 88.50 227 HIS A CA 1
ATOM 1798 C C . HIS A 1 227 ? -30.026 -0.449 53.045 1.00 88.50 227 HIS A C 1
ATOM 1800 O O . HIS A 1 227 ? -30.628 -0.624 54.104 1.00 88.50 227 HIS A O 1
ATOM 1806 N N . GLU A 1 228 ? -29.479 0.724 52.727 1.00 90.06 228 GLU A N 1
ATOM 1807 C CA . GLU A 1 228 ? -29.506 1.914 53.584 1.00 90.06 228 GLU A CA 1
ATOM 1808 C C . GLU A 1 228 ? -30.905 2.519 53.723 1.00 90.06 228 GLU A C 1
ATOM 1810 O O . GLU A 1 228 ? -31.222 3.016 54.796 1.00 90.06 228 GLU A O 1
ATOM 1815 N N . LEU A 1 229 ? -31.766 2.451 52.699 1.00 89.00 229 LEU A N 1
ATOM 1816 C CA . LEU A 1 229 ? -33.163 2.899 52.784 1.00 89.00 229 LEU A CA 1
ATOM 1817 C C . LEU A 1 229 ? -34.041 1.920 53.572 1.00 89.00 229 LEU A C 1
ATOM 1819 O O . LEU A 1 229 ? -34.956 2.343 54.281 1.00 89.00 229 LEU A O 1
ATOM 1823 N N . ASN A 1 230 ? -33.759 0.617 53.500 1.00 90.38 230 ASN A N 1
ATOM 1824 C CA . ASN A 1 230 ? -34.537 -0.380 54.232 1.00 90.38 230 ASN A CA 1
ATOM 1825 C C . ASN A 1 230 ? -34.288 -0.311 55.756 1.00 90.38 230 ASN A C 1
ATOM 1827 O O . ASN A 1 230 ? -35.167 -0.663 56.540 1.00 90.38 230 ASN A O 1
ATOM 1831 N N . GLN A 1 231 ? -33.127 0.195 56.198 1.00 91.75 231 GLN A N 1
ATOM 1832 C CA . GLN A 1 231 ? -32.800 0.392 57.621 1.00 91.75 231 GLN A CA 1
ATOM 1833 C C . GLN A 1 231 ? -33.751 1.365 58.359 1.00 91.75 231 GLN A C 1
ATOM 1835 O O . GLN A 1 231 ? -34.373 0.948 59.343 1.00 91.75 231 GLN A O 1
ATOM 1840 N N . PRO A 1 232 ? -33.926 2.634 57.933 1.00 91.00 232 PRO A N 1
ATOM 1841 C CA . PRO A 1 232 ? -34.847 3.565 58.577 1.00 91.00 232 PRO A CA 1
ATOM 1842 C C . PRO A 1 232 ? -36.309 3.147 58.400 1.00 91.00 232 PRO A C 1
ATOM 1844 O O . PRO A 1 232 ? -37.098 3.360 59.318 1.00 91.00 232 PRO A O 1
ATOM 1847 N N . LEU A 1 233 ? -36.678 2.501 57.285 1.00 90.69 233 LEU A N 1
ATOM 1848 C CA . LEU A 1 233 ? -38.029 1.959 57.107 1.00 90.69 233 LEU A CA 1
ATOM 1849 C C . LEU A 1 233 ? -38.334 0.870 58.140 1.00 90.69 233 LEU A C 1
ATOM 1851 O O . LEU A 1 233 ? -39.363 0.945 58.811 1.00 90.69 233 LEU A O 1
ATOM 1855 N N . ALA A 1 234 ? -37.415 -0.075 58.357 1.00 90.06 234 ALA A N 1
ATOM 1856 C CA . ALA A 1 234 ? -37.560 -1.089 59.397 1.00 90.06 234 ALA A CA 1
ATOM 1857 C C . ALA A 1 234 ? -37.689 -0.464 60.799 1.00 90.06 234 ALA A C 1
ATOM 1859 O O . ALA A 1 234 ? -38.564 -0.865 61.570 1.00 90.06 234 ALA A O 1
ATOM 1860 N N . ALA A 1 235 ? -36.877 0.553 61.114 1.00 91.88 235 ALA A N 1
ATOM 1861 C CA . ALA A 1 235 ? -36.961 1.287 62.378 1.00 91.88 235 ALA A CA 1
ATOM 1862 C C . ALA A 1 235 ? -38.299 2.031 62.544 1.00 91.88 235 ALA A C 1
ATOM 1864 O O . ALA A 1 235 ? -38.937 1.923 63.591 1.00 91.88 235 ALA A O 1
ATOM 1865 N N . MET A 1 236 ? -38.768 2.736 61.510 1.00 89.69 236 MET A N 1
ATOM 1866 C CA . MET A 1 236 ? -40.074 3.404 61.501 1.00 89.69 236 MET A CA 1
ATOM 1867 C C . MET A 1 236 ? -41.223 2.412 61.698 1.00 89.69 236 MET A C 1
ATOM 1869 O O . MET A 1 236 ? -42.150 2.704 62.456 1.00 89.69 236 MET A O 1
ATOM 1873 N N . ARG A 1 237 ? -41.156 1.232 61.069 1.00 92.00 237 ARG A N 1
ATOM 1874 C CA . ARG A 1 237 ? -42.156 0.175 61.243 1.00 92.00 237 ARG A CA 1
ATOM 1875 C C . ARG A 1 237 ? -42.198 -0.308 62.688 1.00 92.00 237 ARG A C 1
ATOM 1877 O O . ARG A 1 237 ? -43.275 -0.351 63.273 1.00 92.00 237 ARG A O 1
ATOM 1884 N N . ILE A 1 238 ? -41.041 -0.616 63.280 1.00 90.44 238 ILE A N 1
ATOM 1885 C CA . ILE A 1 238 ? -40.942 -1.048 64.683 1.00 90.44 238 ILE A CA 1
ATOM 1886 C C . ILE A 1 238 ? -41.488 0.037 65.616 1.00 90.44 238 ILE A C 1
ATOM 1888 O O . ILE A 1 238 ? -42.335 -0.255 66.456 1.00 90.44 238 ILE A O 1
ATOM 1892 N N . ASN A 1 239 ? -41.064 1.290 65.442 1.00 89.69 239 ASN A N 1
ATOM 1893 C CA . ASN A 1 239 ? -41.517 2.403 66.277 1.00 89.69 239 ASN A CA 1
ATOM 1894 C C . ASN A 1 239 ? -43.034 2.616 66.173 1.00 89.69 239 ASN A C 1
ATOM 1896 O O . ASN A 1 239 ? -43.697 2.791 67.192 1.00 89.69 239 ASN A O 1
ATOM 1900 N N . SER A 1 240 ? -43.596 2.536 64.963 1.00 90.31 240 SER A N 1
ATOM 1901 C CA . SER A 1 240 ? -45.042 2.671 64.737 1.00 90.31 240 SER A CA 1
ATOM 1902 C C . SER A 1 240 ? -45.821 1.507 65.357 1.00 90.31 240 SER A C 1
ATOM 1904 O O . SER A 1 240 ? -46.850 1.728 65.988 1.00 90.31 240 SER A O 1
ATOM 1906 N N . GLN A 1 241 ? -45.307 0.274 65.265 1.00 90.50 241 GLN A N 1
ATOM 1907 C CA . GLN A 1 241 ? -45.893 -0.902 65.923 1.00 90.50 241 GLN A CA 1
ATOM 1908 C C . GLN A 1 241 ? -45.854 -0.796 67.455 1.00 90.50 241 GLN A C 1
ATOM 1910 O O . GLN A 1 241 ? -46.824 -1.160 68.120 1.00 90.50 241 GLN A O 1
ATOM 1915 N N . VAL A 1 242 ? -44.753 -0.300 68.027 1.00 90.69 242 VAL A N 1
ATOM 1916 C CA . VAL A 1 242 ? -44.624 -0.062 69.474 1.00 90.69 242 VAL A CA 1
ATOM 1917 C C . VAL A 1 242 ? -45.606 1.016 69.928 1.00 90.69 242 VAL A C 1
ATOM 1919 O O . VAL A 1 242 ? -46.295 0.827 70.930 1.00 90.69 242 VAL A O 1
ATOM 1922 N N . LEU A 1 243 ? -45.717 2.111 69.172 1.00 88.00 243 LEU A N 1
ATOM 1923 C CA . LEU A 1 243 ? -46.644 3.199 69.466 1.00 88.00 243 LEU A CA 1
ATOM 1924 C C . LEU A 1 243 ? -48.109 2.742 69.394 1.00 88.00 243 LEU A C 1
ATOM 1926 O O . LEU A 1 243 ? -48.873 3.039 70.307 1.00 88.00 243 LEU A O 1
ATOM 1930 N N . LEU A 1 244 ? -48.484 1.954 68.380 1.00 88.75 244 LEU A N 1
ATOM 1931 C CA . LEU A 1 244 ? -49.808 1.328 68.272 1.00 88.75 244 LEU A CA 1
ATOM 1932 C C . LEU A 1 244 ? -50.140 0.483 69.506 1.00 88.75 244 LEU A C 1
ATOM 1934 O O . LEU A 1 244 ? -51.179 0.695 70.124 1.00 88.75 244 LEU A O 1
ATOM 1938 N N . LYS A 1 245 ? -49.231 -0.407 69.924 1.00 87.19 245 LYS A N 1
ATOM 1939 C CA . LYS A 1 245 ? -49.431 -1.237 71.125 1.00 87.19 245 LYS A CA 1
ATOM 1940 C C . LYS A 1 245 ? -49.589 -0.404 72.399 1.00 87.19 245 LYS A C 1
ATOM 1942 O O . LYS A 1 245 ? -50.390 -0.751 73.264 1.00 87.19 245 LYS A O 1
ATOM 1947 N N . ALA A 1 246 ? -48.828 0.683 72.531 1.00 84.88 246 ALA A N 1
ATOM 1948 C CA . ALA A 1 246 ? -48.931 1.582 73.678 1.00 84.88 246 ALA A CA 1
ATOM 1949 C C . ALA A 1 246 ? -50.277 2.333 73.708 1.00 84.88 246 ALA A C 1
ATOM 1951 O O . ALA A 1 246 ? -50.882 2.463 74.774 1.00 84.88 246 ALA A O 1
ATOM 1952 N N . LEU A 1 247 ? -50.767 2.782 72.547 1.00 84.12 247 LEU A N 1
ATOM 1953 C CA . LEU A 1 247 ? -52.073 3.435 72.407 1.00 84.12 247 LEU A CA 1
ATOM 1954 C C . LEU A 1 247 ? -53.231 2.467 72.697 1.00 84.12 247 LEU A C 1
ATOM 1956 O O . LEU A 1 247 ? -54.167 2.833 73.405 1.00 84.12 247 LEU A O 1
ATOM 1960 N N . GLU A 1 248 ? -53.144 1.220 72.229 1.00 81.88 248 GLU A N 1
ATOM 1961 C CA . GLU A 1 248 ? -54.123 0.161 72.522 1.00 81.88 248 GLU A CA 1
ATOM 1962 C C . GLU A 1 248 ? -54.187 -0.149 74.032 1.00 81.88 248 GLU A C 1
ATOM 1964 O O . GLU A 1 248 ? -55.271 -0.232 74.618 1.00 81.88 248 GLU A O 1
ATOM 1969 N N . ALA A 1 249 ? -53.035 -0.226 74.707 1.00 79.56 249 ALA A N 1
ATOM 1970 C CA . ALA A 1 249 ? -52.969 -0.408 76.159 1.00 79.56 249 ALA A CA 1
ATOM 1971 C C . ALA A 1 249 ? -53.591 0.771 76.942 1.00 79.56 249 ALA A C 1
ATOM 1973 O O . ALA A 1 249 ? -54.284 0.558 77.943 1.00 79.56 249 ALA A O 1
ATOM 1974 N N . GLN A 1 250 ? -53.404 2.014 76.476 1.00 71.38 250 GLN A N 1
ATOM 1975 C CA . GLN A 1 250 ? -54.040 3.203 77.062 1.00 71.38 250 GLN A CA 1
ATOM 1976 C C . GLN A 1 250 ? -55.557 3.230 76.846 1.00 71.38 250 GLN A C 1
ATOM 1978 O O . GLN A 1 250 ? -56.291 3.586 77.767 1.00 71.38 250 GLN A O 1
ATOM 1983 N N . GLN A 1 251 ? -56.049 2.797 75.682 1.00 65.69 251 GLN A N 1
ATOM 1984 C CA . GLN A 1 251 ? -57.490 2.700 75.410 1.00 65.69 251 GLN A CA 1
ATOM 1985 C C . GLN A 1 251 ? -58.210 1.712 76.331 1.00 65.69 251 GLN A C 1
ATOM 1987 O O . GLN A 1 251 ? -59.384 1.895 76.644 1.00 65.69 251 GLN A O 1
ATOM 1992 N N . THR A 1 252 ? -57.491 0.702 76.822 1.00 59.72 252 THR A N 1
ATOM 1993 C CA . THR A 1 252 ? -58.028 -0.306 77.747 1.00 59.72 252 THR A CA 1
ATOM 1994 C C . THR A 1 252 ? -58.155 0.238 79.185 1.00 59.72 252 THR A C 1
ATOM 1996 O O . THR A 1 252 ? -58.864 -0.328 80.014 1.00 59.72 252 THR A O 1
ATOM 1999 N N . SER A 1 253 ? -57.521 1.380 79.482 1.00 57.50 253 SER A N 1
ATOM 2000 C CA . SER A 1 253 ? -57.436 2.002 80.809 1.00 57.50 253 SER A CA 1
ATOM 2001 C C . SER A 1 253 ? -58.372 3.219 80.942 1.00 57.50 253 SER A C 1
ATOM 2003 O O . SER A 1 253 ? -57.898 4.327 81.129 1.00 57.50 253 SER A O 1
ATOM 2005 N N . ALA A 1 254 ? -59.693 3.036 80.810 1.00 51.19 254 ALA A N 1
ATOM 2006 C CA . ALA A 1 254 ? -60.811 3.923 81.227 1.00 51.19 254 ALA A CA 1
ATOM 2007 C C . ALA A 1 254 ? -60.771 5.470 80.998 1.00 51.19 254 ALA A C 1
ATOM 2009 O O . ALA A 1 254 ? -61.700 6.160 81.415 1.00 51.19 254 ALA A O 1
ATOM 2010 N N . GLN A 1 255 ? -59.779 6.044 80.314 1.00 51.72 255 GLN A N 1
ATOM 2011 C CA . GLN A 1 255 ? -59.668 7.472 79.977 1.00 51.72 255 GLN A CA 1
ATOM 2012 C C . GLN A 1 255 ? -59.201 7.631 78.523 1.00 51.72 255 GLN A C 1
ATOM 2014 O O . GLN A 1 255 ? -58.111 8.122 78.246 1.00 51.72 255 GLN A O 1
ATOM 2019 N N . ALA A 1 256 ? -60.023 7.199 77.567 1.00 50.84 256 ALA A N 1
ATOM 2020 C CA . ALA A 1 256 ? -59.744 7.365 76.142 1.00 50.84 256 ALA A CA 1
ATOM 2021 C C . ALA A 1 256 ? -60.765 8.318 75.507 1.00 50.84 256 ALA A C 1
ATOM 2023 O O . ALA A 1 256 ? -61.884 7.930 75.184 1.00 50.84 256 ALA A O 1
ATOM 2024 N N . GLY A 1 257 ? -60.390 9.590 75.361 1.00 57.75 257 GLY A N 1
ATOM 2025 C CA . GLY A 1 257 ? -61.130 10.558 74.544 1.00 57.75 257 GLY A CA 1
ATOM 2026 C C . GLY A 1 257 ? -60.804 10.423 73.048 1.00 57.75 257 GLY A C 1
ATOM 2027 O O . GLY A 1 257 ? -59.822 9.777 72.678 1.00 57.75 257 GLY A O 1
ATOM 2028 N N . GLY A 1 258 ? -61.590 11.083 72.184 1.00 60.75 258 GLY A N 1
ATOM 2029 C CA . GLY A 1 258 ? -61.491 11.006 70.712 1.00 60.75 258 GLY A CA 1
ATOM 2030 C C . GLY A 1 258 ? -60.100 11.259 70.103 1.00 60.75 258 GLY A C 1
ATOM 2031 O O . GLY A 1 258 ? -59.785 10.689 69.064 1.00 60.75 258 GLY A O 1
ATOM 2032 N N . ALA A 1 259 ? -59.222 12.000 70.787 1.00 61.81 259 ALA A N 1
ATOM 2033 C CA . ALA A 1 259 ? -57.837 12.234 70.358 1.00 61.81 259 ALA A CA 1
ATOM 2034 C C . ALA A 1 259 ? -56.970 10.953 70.299 1.00 61.81 259 ALA A C 1
ATOM 2036 O O . ALA A 1 259 ? -56.049 10.863 69.491 1.00 61.81 259 ALA A O 1
ATOM 2037 N N . SER A 1 260 ? -57.265 9.935 71.121 1.00 68.31 260 SER A N 1
ATOM 2038 C CA . SER A 1 260 ? -56.558 8.642 71.079 1.00 68.31 260 SER A CA 1
ATOM 2039 C C . SER A 1 260 ? -56.917 7.831 69.825 1.00 68.31 260 SER A C 1
ATOM 2041 O O . SER A 1 260 ? -56.067 7.129 69.272 1.00 68.31 260 SER A O 1
ATOM 2043 N N . LEU A 1 261 ? -58.157 7.959 69.338 1.00 73.06 261 LEU A N 1
ATOM 2044 C CA . LEU A 1 261 ? -58.626 7.288 68.123 1.00 73.06 261 LEU A CA 1
ATOM 2045 C C . LEU A 1 261 ? -58.002 7.910 66.866 1.00 73.06 261 LEU A C 1
ATOM 2047 O O . LEU A 1 261 ? -57.513 7.167 66.017 1.00 73.06 261 LEU A O 1
ATOM 2051 N N . GLU A 1 262 ? -57.929 9.243 66.791 1.00 78.38 262 GLU A N 1
ATOM 2052 C CA . GLU A 1 262 ? -57.251 9.953 65.692 1.00 78.38 262 GLU A CA 1
ATOM 2053 C C . GLU A 1 262 ? -55.743 9.657 65.648 1.00 78.38 262 GLU A C 1
ATOM 2055 O O . GLU A 1 262 ? -55.184 9.397 64.582 1.00 78.38 262 GLU A O 1
ATOM 2060 N N . MET A 1 263 ? -55.074 9.613 66.807 1.00 82.56 263 MET A N 1
ATOM 2061 C CA . MET A 1 263 ? -53.659 9.230 66.873 1.00 82.56 263 MET A CA 1
ATOM 2062 C C . MET A 1 263 ? -53.447 7.791 66.378 1.00 82.56 263 MET A C 1
ATOM 2064 O O . MET A 1 263 ? -52.499 7.512 65.649 1.00 82.56 263 MET A O 1
ATOM 2068 N N . THR A 1 264 ? -54.357 6.875 66.720 1.00 84.12 264 THR A N 1
ATOM 2069 C CA . THR A 1 264 ? -54.290 5.477 66.267 1.00 84.12 264 THR A CA 1
ATOM 2070 C C . THR A 1 264 ? -54.450 5.365 64.748 1.00 84.12 264 THR A C 1
ATOM 2072 O O . THR A 1 264 ? -53.714 4.601 64.123 1.00 84.12 264 THR A O 1
ATOM 2075 N N . SER A 1 265 ? -55.361 6.127 64.127 1.00 85.50 265 SER A N 1
ATOM 2076 C CA . SER A 1 265 ? -55.492 6.142 62.662 1.00 85.50 265 SER A CA 1
ATOM 2077 C C . SER A 1 265 ? -54.248 6.704 61.978 1.00 85.50 265 SER A C 1
ATOM 2079 O O . SER A 1 265 ? -53.739 6.068 61.063 1.00 85.50 265 SER A O 1
ATOM 2081 N N . ILE A 1 266 ? -53.686 7.808 62.484 1.00 86.06 266 ILE A N 1
ATOM 2082 C CA . ILE A 1 266 ? -52.469 8.414 61.919 1.00 86.06 266 ILE A CA 1
ATOM 2083 C C . ILE A 1 266 ? -51.293 7.429 61.964 1.00 86.06 266 ILE A C 1
ATOM 2085 O O . ILE A 1 266 ? -50.554 7.287 60.992 1.00 86.06 266 ILE A O 1
ATOM 2089 N N . VAL A 1 267 ? -51.119 6.708 63.076 1.00 89.31 267 VAL A N 1
ATOM 2090 C CA . VAL A 1 267 ? -50.036 5.720 63.201 1.00 89.31 267 VAL A CA 1
ATOM 2091 C C . VAL A 1 267 ? -50.247 4.531 62.258 1.00 89.31 267 VAL A C 1
ATOM 2093 O O . VAL A 1 267 ? -49.265 4.011 61.730 1.00 89.31 267 VAL A O 1
ATOM 2096 N N . ARG A 1 268 ? -51.494 4.112 61.993 1.00 90.19 268 ARG A N 1
ATOM 2097 C CA . ARG A 1 268 ? -51.782 3.078 60.982 1.00 90.19 268 ARG A CA 1
ATOM 2098 C C . ARG A 1 268 ? -51.460 3.547 59.568 1.00 90.19 268 ARG A C 1
ATOM 2100 O O . ARG A 1 268 ? -50.857 2.772 58.831 1.00 90.19 268 ARG A O 1
ATOM 2107 N N . ASP A 1 269 ? -51.791 4.787 59.227 1.00 89.69 269 ASP A N 1
ATOM 2108 C CA . ASP A 1 269 ? -51.481 5.360 57.913 1.00 89.69 269 ASP A CA 1
ATOM 2109 C C . ASP A 1 269 ? -49.961 5.413 57.687 1.00 89.69 269 ASP A C 1
ATOM 2111 O O . ASP A 1 269 ? -49.467 4.954 56.659 1.00 89.69 269 ASP A O 1
ATOM 2115 N N . ILE A 1 270 ? -49.191 5.842 58.698 1.00 89.69 270 ILE A N 1
ATOM 2116 C CA . ILE A 1 270 ? -47.715 5.823 58.665 1.00 89.69 270 ILE A CA 1
ATOM 2117 C C . ILE A 1 270 ? -47.176 4.402 58.448 1.00 89.69 270 ILE A C 1
ATOM 2119 O O . ILE A 1 270 ? -46.192 4.205 57.732 1.00 89.69 270 ILE A O 1
ATOM 2123 N N . LEU A 1 271 ? -47.798 3.401 59.070 1.00 90.75 271 LEU A N 1
ATOM 2124 C CA . LEU A 1 271 ? -47.387 2.001 58.964 1.00 90.75 271 LEU A CA 1
ATOM 2125 C C . LEU A 1 271 ? -47.678 1.440 57.565 1.00 90.75 271 LEU A C 1
ATOM 2127 O O . LEU A 1 271 ? -46.827 0.763 56.989 1.00 90.75 271 LEU A O 1
ATOM 2131 N N . GLN A 1 272 ? -48.837 1.780 57.000 1.00 91.25 272 GLN A N 1
ATOM 2132 C CA . GLN A 1 272 ? -49.223 1.419 55.639 1.00 91.25 272 GLN A CA 1
ATOM 2133 C C . GLN A 1 272 ? -48.305 2.072 54.594 1.00 91.25 272 GLN A C 1
ATOM 2135 O O . GLN A 1 272 ? -47.840 1.399 53.671 1.00 91.25 272 GLN A O 1
ATOM 2140 N N . ASP A 1 273 ? -47.993 3.358 54.755 1.00 88.88 273 ASP A N 1
ATOM 2141 C CA . ASP A 1 273 ? -47.071 4.070 53.868 1.00 88.88 273 ASP A CA 1
ATOM 2142 C C . ASP A 1 273 ? -45.643 3.516 53.962 1.00 88.88 273 ASP A C 1
ATOM 2144 O O . ASP A 1 273 ? -44.958 3.383 52.944 1.00 88.88 273 ASP A O 1
ATOM 2148 N N . ASN A 1 274 ? -45.199 3.117 55.157 1.00 90.88 274 ASN A N 1
ATOM 2149 C CA . ASN A 1 274 ? -43.906 2.468 55.358 1.00 90.88 274 ASN A CA 1
ATOM 2150 C C . ASN A 1 274 ? -43.814 1.109 54.645 1.00 90.88 274 ASN A C 1
ATOM 2152 O O . ASN A 1 274 ? -42.827 0.844 53.955 1.00 90.88 274 ASN A O 1
ATOM 2156 N N . GLU A 1 275 ? -44.846 0.268 54.759 1.00 88.62 275 GLU A N 1
ATOM 2157 C CA . GLU A 1 275 ? -44.893 -1.015 54.048 1.00 88.62 275 GLU A CA 1
ATOM 2158 C C . GLU A 1 275 ? -44.878 -0.820 52.535 1.00 88.62 275 GLU A C 1
ATOM 2160 O O . GLU A 1 275 ? -44.144 -1.511 51.826 1.00 88.62 275 GLU A O 1
ATOM 2165 N N . ARG A 1 276 ? -45.625 0.168 52.036 1.00 89.25 276 ARG A N 1
ATOM 2166 C CA . ARG A 1 276 ? -45.618 0.514 50.617 1.00 89.25 276 ARG A CA 1
ATOM 2167 C C . ARG A 1 276 ? -44.237 0.979 50.154 1.00 89.25 276 ARG A C 1
ATOM 2169 O O . ARG A 1 276 ? -43.786 0.548 49.099 1.00 89.25 276 ARG A O 1
ATOM 2176 N N . ALA A 1 277 ? -43.556 1.822 50.928 1.00 87.12 277 ALA A N 1
ATOM 2177 C CA . ALA A 1 277 ? -42.201 2.268 50.614 1.00 87.12 277 ALA A CA 1
ATOM 2178 C C . ALA A 1 277 ? -41.197 1.101 50.599 1.00 87.12 277 ALA A C 1
ATOM 2180 O O . ALA A 1 277 ? -40.358 1.038 49.704 1.00 87.12 277 ALA A O 1
ATOM 2181 N N . SER A 1 278 ? -41.320 0.147 51.527 1.00 86.62 278 SER A N 1
ATOM 2182 C CA . SER A 1 278 ? -40.464 -1.047 51.592 1.00 86.62 278 SER A CA 1
ATOM 2183 C C . SER A 1 278 ? -40.677 -2.007 50.414 1.00 86.62 278 SER A C 1
ATOM 2185 O O . SER A 1 278 ? -39.727 -2.645 49.985 1.00 86.62 278 SER A O 1
ATOM 2187 N N . GLN A 1 279 ? -41.890 -2.086 49.856 1.00 86.50 279 GLN A N 1
ATOM 2188 C CA . GLN A 1 279 ? -42.191 -2.912 48.674 1.00 86.50 279 GLN A CA 1
ATOM 2189 C C . GLN A 1 279 ? -41.695 -2.317 47.346 1.00 86.50 279 GLN A C 1
ATOM 2191 O O . GLN A 1 279 ? -41.609 -3.036 46.352 1.00 86.50 279 GLN A O 1
ATOM 2196 N N . ILE A 1 280 ? -41.443 -1.004 47.299 1.00 85.06 280 ILE A N 1
ATOM 2197 C CA . ILE A 1 280 ? -40.969 -0.301 46.094 1.00 85.06 280 ILE A CA 1
ATOM 2198 C C . ILE A 1 280 ? -39.445 -0.426 45.928 1.00 85.06 280 ILE A C 1
ATOM 2200 O O . ILE A 1 280 ? -38.948 -0.340 44.804 1.00 85.06 280 ILE A O 1
ATOM 2204 N N . ILE A 1 281 ? -38.725 -0.582 47.040 1.00 75.94 281 ILE A N 1
ATOM 2205 C CA . ILE A 1 281 ? -37.261 -0.693 47.113 1.00 75.94 281 ILE A CA 1
ATOM 2206 C C . ILE A 1 281 ? -36.829 -2.134 46.838 1.00 75.94 281 ILE A C 1
ATOM 2208 O O . ILE A 1 281 ? -35.824 -2.298 46.109 1.00 75.94 281 ILE A O 1
#

Secondary structure (DSSP, 8-state):
-TTS---TTHHHHHHHHHHHHHHHHHHHHHHGGGTS-HIIIIIIHHHHHHHHHHHHHHHHHHHHS---S-----HHHHHHHHHHHHHHHHHHHH--STHHHHHHHHHHHHHHHHHHHHHHHHHHHHHHHH--HHHHHHHHHHHHHHHHHHHHHHHHHHH---STT---HHHHHHHHHHHHHHHHHHHHHHHHHHHHHHHHHHHHHHHHHHHHHHHHHHHHHHHHHHHHHHHHHHHHHHHHHHHHHHHHHHHTTT---HHHHHHHHHHHHHHHHHHHHHHH-